Protein AF-A0A2E6GSD3-F1 (afdb_monomer)

Mean predicted aligned error: 3.79 Å

Secondary structure (DSSP, 8-state):
-HHHHHHHHHHHHH--S-----TTSTT--HHHHGGGHHHHHHHHHHHHHHHHHHHHHTT--HHHHHHHHHHHHHHHHTTHHHHHHHHHHHHHHH-SSHHHHHHHTT--S--HHHHHHHHHHHHHHHHHHHHHHTT-HHHHHHHHHHHHHHHHHHHHHHHHH--BSSSSSHHHHS----HHHHHHHHHHHHHHHGGG--HHHHHHHHHHHHHHHHHHHHHHHHHHSSB-HHHHHHHHHHHHHHHHHHHHHH-

pLDDT: mean 93.77, std 9.9, range [40.34, 98.81]

Solvent-accessible surface area (backbone atoms only — not comparable to full-atom values): 12003 Å² total; per-residue (Å²): 114,67,68,61,52,35,50,33,42,49,42,45,73,63,25,63,59,96,50,97,41,71,81,83,51,91,74,79,52,44,20,65,32,49,30,47,38,13,56,53,18,32,53,50,12,46,55,22,26,51,35,31,49,52,19,58,76,68,70,47,56,48,61,56,18,25,47,46,17,53,48,50,44,37,62,45,34,63,38,54,38,60,50,10,36,20,31,44,33,27,10,68,74,70,32,92,45,48,67,49,17,57,51,46,51,66,48,89,72,84,42,71,47,12,51,52,49,49,53,49,51,53,53,50,51,32,53,48,44,25,59,36,34,79,72,35,56,68,55,32,23,30,50,35,17,26,20,26,8,41,6,36,51,14,29,52,50,39,39,58,73,40,54,54,49,48,94,62,62,66,30,43,64,33,54,63,47,47,71,66,28,49,52,49,24,50,51,48,23,52,59,40,33,58,63,60,77,40,71,66,49,38,50,37,36,64,55,26,28,60,51,33,30,51,53,49,45,54,49,32,42,73,56,49,58,20,31,45,46,32,52,39,19,27,30,28,49,47,14,28,52,43,21,46,49,36,37,64,75,69,104

Radius of gyration: 17.36 Å; Cα contacts (8 Å, |Δi|>4): 430; chains: 1; bounding box: 44×33×49 Å

Sequence (251 aa):
MAVWTEVKLCLGLLTRLPVDSKHDEPAADVSAACKWFPVIGVMIGALSGAALFIGDILELPDSVSALLAISAVIILTGAMHEDGLADVADGFGGGRDKKHKLEIMRDSRLGVYGTIALILDVAFRWALITQLLSFGWIFATACLIASGASSRLVVISLMKSLTAARQDGLGASAGIPDNNSILIAILFTVIALLLTKDTLLFLSIAISVPIAAGLLHYLANNQIGGQTGDVLGAGQRLGEVLALTSMVVVA

Foldseek 3Di:
DLLVLLLLCLQVQQWPPPGPNPPVDPDPQLQLSLLCQLVVLLVLLLQLLVLLVVCVVVVHQLLVSLLSSVVSSCNGRVCLLLLLQQLQQCLQVVAPALVRSVVSSVDPDGDPRSVVRSVCLSVLSSVLLSLQCVVPSQLSSLLSSLLSLLLSLLLLLQLQQFDDLDCDDDSNSNHHHDPVSSVSSVVSSLVSLCSNVDPQLSVLLVVLSCVLNVVLSVSCCVRRNGDDSSSSSPSSSSSSSSSSVSNSVRD

Structure (mmCIF, N/CA/C/O backbone):
data_AF-A0A2E6GSD3-F1
#
_entry.id   AF-A0A2E6GSD3-F1
#
loop_
_atom_site.group_PDB
_atom_site.id
_atom_site.type_symbol
_atom_site.label_atom_id
_atom_site.label_alt_id
_atom_site.label_comp_id
_atom_site.label_asym_id
_atom_site.label_entity_id
_atom_site.label_seq_id
_atom_site.pdbx_PDB_ins_code
_atom_site.Cartn_x
_atom_site.Cartn_y
_atom_site.Cartn_z
_atom_site.occupancy
_atom_site.B_iso_or_equiv
_atom_site.auth_seq_id
_atom_site.auth_comp_id
_atom_site.auth_asym_id
_atom_site.auth_atom_id
_atom_site.pdbx_PDB_model_num
ATOM 1 N N . MET A 1 1 ? 17.100 -9.634 20.158 1.00 58.97 1 MET A N 1
ATOM 2 C CA . MET A 1 1 ? 15.886 -10.469 20.303 1.00 58.97 1 MET A CA 1
ATOM 3 C C . MET A 1 1 ? 14.626 -9.673 19.959 1.00 58.97 1 MET A C 1
ATOM 5 O O . MET A 1 1 ? 13.902 -10.123 19.089 1.00 58.97 1 MET A O 1
ATOM 9 N N . ALA A 1 2 ? 14.440 -8.460 20.504 1.00 77.38 2 ALA A N 1
ATOM 10 C CA . ALA A 1 2 ? 13.278 -7.598 20.221 1.00 77.38 2 ALA A CA 1
ATOM 11 C C . ALA A 1 2 ? 13.045 -7.264 18.729 1.00 77.38 2 ALA A C 1
ATOM 13 O O . ALA A 1 2 ? 11.942 -7.458 18.236 1.00 77.38 2 ALA A O 1
ATOM 14 N N . VAL A 1 3 ? 14.083 -6.854 17.984 1.00 85.19 3 VAL A N 1
ATOM 15 C CA . VAL A 1 3 ? 13.955 -6.487 16.553 1.00 85.19 3 VAL A CA 1
ATOM 16 C C . VAL A 1 3 ? 13.375 -7.621 15.703 1.00 85.19 3 VAL A C 1
ATOM 18 O O . VAL A 1 3 ? 12.499 -7.397 14.877 1.00 85.19 3 VAL A O 1
ATOM 21 N N . TRP A 1 4 ? 13.839 -8.855 15.912 1.00 85.12 4 TRP A N 1
ATOM 22 C CA . TRP A 1 4 ? 13.358 -10.001 15.138 1.00 85.12 4 TRP A CA 1
ATOM 23 C C . TRP A 1 4 ? 11.895 -10.323 15.455 1.00 85.12 4 TRP A C 1
ATOM 25 O O . TRP A 1 4 ? 11.136 -10.648 14.549 1.00 85.12 4 TRP A O 1
ATOM 35 N N . THR A 1 5 ? 11.479 -10.172 16.714 1.00 87.31 5 THR A N 1
ATOM 36 C CA . THR A 1 5 ? 10.074 -10.308 17.117 1.00 87.31 5 THR A CA 1
ATOM 37 C C . THR A 1 5 ? 9.192 -9.247 16.454 1.00 87.31 5 THR A C 1
ATOM 39 O O . THR A 1 5 ? 8.152 -9.592 15.903 1.00 87.31 5 THR A O 1
ATOM 42 N N . GLU A 1 6 ? 9.621 -7.980 16.434 1.00 89.62 6 GLU A N 1
ATOM 43 C CA . GLU A 1 6 ? 8.888 -6.891 15.767 1.00 89.62 6 GLU A CA 1
ATOM 44 C C . GLU A 1 6 ? 8.752 -7.130 14.255 1.00 89.62 6 GLU A C 1
ATOM 46 O O . GLU A 1 6 ? 7.671 -6.966 13.691 1.00 89.62 6 GLU A O 1
ATOM 51 N N . VAL A 1 7 ? 9.831 -7.557 13.590 1.00 90.88 7 VAL A N 1
ATOM 52 C CA . VAL A 1 7 ? 9.810 -7.865 12.152 1.00 90.88 7 VAL A CA 1
ATOM 53 C C . VAL A 1 7 ? 8.888 -9.046 11.861 1.00 90.88 7 VAL A C 1
ATOM 55 O O . VAL A 1 7 ? 8.083 -8.967 10.937 1.00 90.88 7 VAL A O 1
ATOM 58 N N . LYS A 1 8 ? 8.946 -10.117 12.664 1.00 90.12 8 LYS A N 1
ATOM 59 C CA . LYS A 1 8 ? 8.025 -11.255 12.538 1.00 90.12 8 LYS A CA 1
ATOM 60 C C . LYS A 1 8 ? 6.568 -10.844 12.729 1.00 90.12 8 LYS A C 1
ATOM 62 O O . LYS A 1 8 ? 5.723 -11.297 11.965 1.00 90.12 8 LYS A O 1
ATOM 67 N N . LEU A 1 9 ? 6.284 -9.976 13.704 1.00 89.88 9 LEU A N 1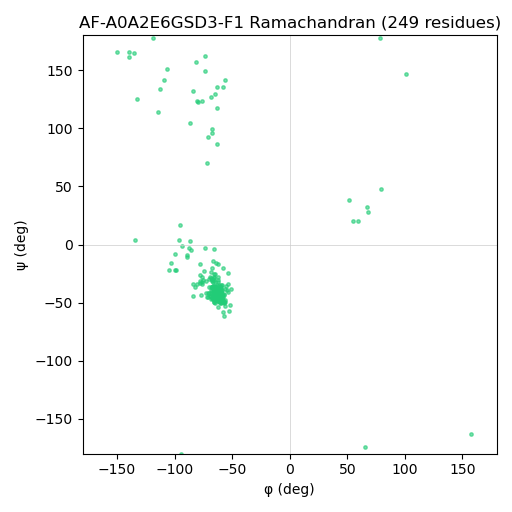
ATOM 68 C CA . LEU A 1 9 ? 4.947 -9.420 13.912 1.00 89.88 9 LEU A CA 1
ATOM 69 C C . LEU A 1 9 ? 4.467 -8.677 12.660 1.00 89.88 9 LEU A C 1
ATOM 71 O O . LEU A 1 9 ? 3.359 -8.917 12.194 1.00 89.88 9 LEU A O 1
ATOM 75 N N . CYS A 1 10 ? 5.309 -7.816 12.082 1.00 92.12 10 CYS A N 1
ATOM 76 C CA . CYS A 1 10 ? 4.959 -7.076 10.869 1.00 92.12 10 CYS A CA 1
ATOM 77 C C . CYS A 1 10 ? 4.776 -7.997 9.658 1.00 92.12 10 CYS A C 1
ATOM 79 O O . CYS A 1 10 ? 3.876 -7.768 8.857 1.00 92.12 10 CYS A O 1
ATOM 81 N N . LEU A 1 11 ? 5.601 -9.041 9.526 1.00 92.69 11 LEU A N 1
ATOM 82 C CA . LEU A 1 11 ? 5.456 -10.047 8.474 1.00 92.69 11 LEU A CA 1
ATOM 83 C C . LEU A 1 11 ? 4.135 -10.808 8.605 1.00 92.69 11 LEU A C 1
ATOM 85 O O . LEU A 1 11 ? 3.423 -10.917 7.613 1.00 92.69 11 LEU A O 1
ATOM 89 N N . GLY A 1 12 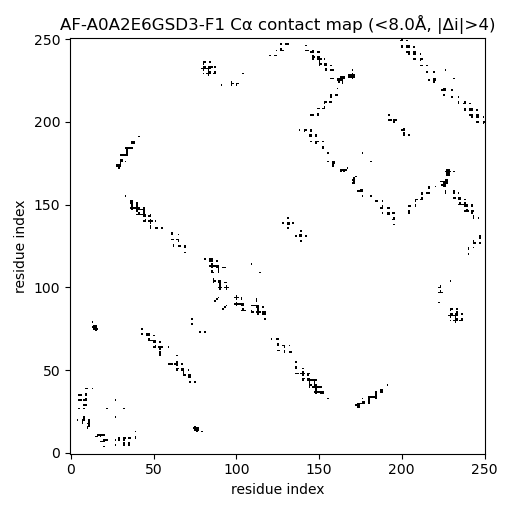? 3.789 -11.284 9.804 1.00 90.81 12 GLY A N 1
ATOM 90 C CA . GLY A 1 12 ? 2.526 -11.987 10.044 1.00 90.81 12 GLY A CA 1
ATOM 91 C C . GLY A 1 12 ? 1.294 -11.087 9.900 1.00 90.81 12 GLY A C 1
ATOM 92 O O . GLY A 1 12 ? 0.239 -11.555 9.492 1.00 90.81 12 GLY A O 1
ATOM 93 N N . LEU A 1 13 ? 1.427 -9.786 10.190 1.00 90.56 13 LEU A N 1
ATOM 94 C CA . LEU A 1 13 ? 0.340 -8.816 10.027 1.00 90.56 13 LEU A CA 1
ATOM 95 C C . LEU A 1 13 ? 0.131 -8.403 8.565 1.00 90.56 13 LEU A C 1
ATOM 97 O O . LEU A 1 13 ? -1.003 -8.254 8.130 1.00 90.56 13 LEU A O 1
ATOM 101 N N . LEU A 1 14 ? 1.209 -8.151 7.818 1.00 92.94 14 LEU A N 1
ATOM 102 C CA . LEU A 1 14 ? 1.140 -7.555 6.477 1.00 92.94 14 LEU A CA 1
ATOM 103 C C . LEU A 1 14 ? 1.247 -8.584 5.341 1.00 92.94 14 LEU A C 1
ATOM 105 O O . LEU A 1 14 ? 1.087 -8.217 4.176 1.00 92.94 14 LEU A O 1
ATOM 109 N N . THR A 1 15 ? 1.550 -9.847 5.649 1.00 93.75 15 THR A N 1
ATOM 110 C CA . THR A 1 15 ? 1.685 -10.934 4.670 1.00 93.75 15 THR A CA 1
ATOM 111 C C . THR A 1 15 ? 1.078 -12.237 5.193 1.00 93.75 15 THR A C 1
ATOM 113 O O . THR A 1 15 ? 0.850 -12.398 6.385 1.00 93.75 15 THR A O 1
ATOM 116 N N . ARG A 1 16 ? 0.873 -13.205 4.298 1.00 91.88 16 ARG A N 1
ATOM 117 C CA . ARG A 1 16 ? 0.500 -14.592 4.613 1.00 91.88 16 ARG A CA 1
ATOM 118 C C . ARG A 1 16 ? 1.696 -15.542 4.674 1.00 91.88 16 ARG A C 1
ATOM 120 O O . ARG A 1 16 ? 1.521 -16.758 4.592 1.00 91.88 16 ARG A O 1
ATOM 127 N N . LEU A 1 17 ? 2.917 -15.016 4.783 1.00 88.38 17 LEU A N 1
ATOM 128 C CA . LEU A 1 17 ? 4.083 -15.871 4.967 1.00 88.38 17 LEU A CA 1
ATOM 129 C C . LEU A 1 17 ? 3.955 -16.618 6.304 1.00 88.38 17 LEU A C 1
ATOM 131 O O . LEU A 1 17 ? 3.593 -16.000 7.306 1.00 88.38 17 LEU A O 1
ATOM 135 N N . PRO A 1 18 ? 4.249 -17.930 6.343 1.00 83.88 18 PRO A N 1
ATOM 136 C CA . PRO A 1 18 ? 4.183 -18.707 7.570 1.00 83.88 18 PRO A CA 1
ATOM 137 C C . PRO A 1 18 ? 5.329 -18.275 8.483 1.00 83.88 18 PRO A C 1
ATOM 139 O O . PRO A 1 18 ? 6.456 -18.763 8.392 1.00 83.88 18 PRO A O 1
ATOM 142 N N . VAL A 1 19 ? 5.044 -17.310 9.347 1.00 83.88 19 VAL A N 1
ATOM 143 C CA . VAL A 1 19 ? 5.975 -16.807 10.346 1.00 83.88 19 VAL A CA 1
ATOM 144 C C . VAL A 1 19 ? 5.436 -17.197 11.710 1.00 83.88 19 VAL A C 1
ATOM 146 O O . VAL A 1 19 ? 4.256 -17.025 11.989 1.00 83.88 19 VAL A O 1
ATOM 149 N N . ASP A 1 20 ? 6.310 -17.721 12.566 1.00 75.81 20 ASP A N 1
ATOM 150 C CA . ASP A 1 20 ? 6.010 -17.952 13.980 1.00 75.81 20 ASP A CA 1
ATOM 151 C C . ASP A 1 20 ? 5.949 -16.599 14.712 1.00 75.81 20 ASP A C 1
ATOM 153 O O . ASP A 1 20 ? 6.883 -16.192 15.415 1.00 75.81 20 ASP A O 1
ATOM 157 N N . SER A 1 21 ? 4.904 -15.828 14.404 1.00 63.31 21 SER A N 1
ATOM 158 C CA . SER A 1 21 ? 4.486 -14.640 15.127 1.00 63.31 21 SER A CA 1
ATOM 159 C C . SER A 1 21 ? 3.581 -15.115 16.251 1.00 63.31 21 SER A C 1
ATOM 161 O O . SER A 1 21 ? 2.434 -15.494 16.032 1.00 63.31 21 SER A O 1
ATOM 163 N N . LYS A 1 22 ? 4.108 -15.126 17.476 1.00 56.97 22 LYS A N 1
ATOM 164 C CA . LYS A 1 22 ? 3.311 -15.390 18.675 1.00 56.97 22 LYS A CA 1
ATOM 165 C C . LYS A 1 22 ? 2.265 -14.283 18.838 1.00 56.97 22 LYS A C 1
ATOM 167 O O . LYS A 1 22 ? 2.509 -13.295 19.521 1.00 56.97 22 LYS A O 1
ATOM 172 N N . HIS A 1 23 ? 1.112 -14.437 18.194 1.00 52.25 23 HIS A N 1
ATOM 173 C CA . HIS A 1 23 ? -0.038 -13.548 18.368 1.00 52.25 23 HIS A CA 1
ATOM 174 C C . HIS A 1 23 ? -0.645 -13.661 19.780 1.00 52.25 23 HIS A C 1
ATOM 176 O O . HIS A 1 23 ? -1.384 -12.773 20.192 1.00 52.25 23 HIS A O 1
ATOM 182 N N . ASP A 1 24 ? -0.271 -14.708 20.527 1.00 41.31 24 ASP A N 1
ATOM 183 C CA . ASP A 1 24 ? -0.752 -15.019 21.878 1.00 41.31 24 ASP A CA 1
ATOM 184 C C . ASP A 1 24 ? 0.138 -14.470 23.013 1.00 41.31 24 ASP A C 1
ATOM 186 O O . ASP A 1 24 ? -0.186 -14.656 24.188 1.00 41.31 24 ASP A O 1
ATOM 190 N N . GLU A 1 25 ? 1.259 -13.795 22.712 1.00 44.19 25 GLU A N 1
ATOM 191 C CA . GLU A 1 25 ? 1.997 -13.061 23.748 1.00 44.19 25 GLU A CA 1
ATOM 192 C C . GLU A 1 25 ? 1.322 -11.699 23.995 1.00 44.19 25 GLU A C 1
ATOM 194 O O . GLU A 1 25 ? 1.153 -10.909 23.059 1.00 44.19 25 GLU A O 1
ATOM 199 N N . PRO A 1 26 ? 0.925 -11.390 25.243 1.00 40.34 26 PRO A N 1
ATOM 200 C CA . PRO A 1 26 ? 0.281 -10.126 25.556 1.00 40.34 26 PRO A CA 1
ATOM 201 C C . PRO A 1 26 ? 1.271 -8.986 25.275 1.00 40.34 26 PRO A C 1
ATOM 203 O O . PRO A 1 26 ? 2.312 -8.896 25.918 1.00 40.34 26 PRO A O 1
ATOM 206 N N . ALA A 1 27 ? 0.920 -8.112 24.326 1.00 44.88 27 ALA A N 1
ATOM 207 C CA . ALA A 1 27 ? 1.623 -6.870 23.984 1.00 44.88 27 ALA A CA 1
ATOM 208 C C . ALA A 1 27 ? 2.893 -6.968 23.110 1.00 44.88 27 ALA A C 1
ATOM 210 O O . ALA A 1 27 ? 3.878 -6.272 23.362 1.00 44.88 27 ALA A O 1
ATOM 211 N N . ALA A 1 28 ? 2.862 -7.710 21.998 1.00 56.50 28 ALA A N 1
ATOM 212 C CA . ALA A 1 28 ? 3.677 -7.283 20.859 1.00 56.50 28 ALA A CA 1
ATOM 213 C C . ALA A 1 28 ? 3.078 -5.967 20.313 1.00 56.50 28 ALA A C 1
ATOM 215 O O . ALA A 1 28 ? 2.074 -5.970 19.603 1.00 56.50 28 ALA A O 1
ATOM 216 N N . ASP A 1 29 ? 3.635 -4.834 20.746 1.00 79.81 29 ASP A N 1
ATOM 217 C CA . ASP A 1 29 ? 3.104 -3.496 20.478 1.00 79.81 29 ASP A CA 1
ATOM 218 C C . ASP A 1 29 ? 3.219 -3.141 18.986 1.00 79.81 29 ASP A C 1
ATOM 220 O O . ASP A 1 29 ? 4.277 -2.733 18.498 1.00 79.81 29 ASP A O 1
ATOM 224 N N . VAL A 1 30 ? 2.111 -3.297 18.252 1.00 87.25 30 VAL A N 1
ATOM 225 C CA . VAL A 1 30 ? 2.003 -2.930 16.831 1.00 87.25 30 VAL A CA 1
ATOM 226 C C . VAL A 1 30 ? 2.428 -1.478 16.611 1.00 87.25 30 VAL A C 1
ATOM 228 O O . VAL A 1 30 ? 3.059 -1.181 15.597 1.00 87.25 30 VAL A O 1
ATOM 231 N N . SER A 1 31 ? 2.161 -0.585 17.568 1.00 88.62 31 SER A N 1
ATOM 232 C CA . SER A 1 31 ? 2.503 0.830 17.449 1.00 88.62 31 SER A CA 1
ATOM 233 C C . SER A 1 31 ? 4.008 1.098 17.523 1.00 88.62 31 SER A C 1
ATOM 235 O O . SER A 1 31 ? 4.496 2.008 16.856 1.00 88.62 31 SER A O 1
ATOM 237 N N . ALA A 1 32 ? 4.764 0.266 18.246 1.00 89.44 32 ALA A N 1
ATOM 238 C CA . ALA A 1 32 ? 6.227 0.311 18.272 1.00 89.44 32 ALA A CA 1
ATOM 239 C C . ALA A 1 32 ? 6.859 -0.461 17.098 1.00 89.44 32 ALA A C 1
ATOM 241 O O . ALA A 1 32 ? 7.916 -0.086 16.577 1.00 89.44 32 ALA A O 1
ATOM 242 N N . ALA A 1 33 ? 6.223 -1.553 16.666 1.00 92.00 33 ALA A N 1
ATOM 243 C CA . ALA A 1 33 ? 6.691 -2.371 15.551 1.00 92.00 33 ALA A CA 1
ATOM 244 C C . ALA A 1 33 ? 6.447 -1.706 14.185 1.00 92.00 33 ALA A C 1
ATOM 246 O O . ALA A 1 33 ? 7.175 -1.998 13.233 1.00 92.00 33 ALA A O 1
ATOM 247 N N . CYS A 1 34 ? 5.490 -0.773 14.081 1.00 94.56 34 CYS A N 1
ATOM 248 C CA . CYS A 1 34 ? 5.099 -0.150 12.814 1.00 94.56 34 CYS A CA 1
ATOM 249 C C . CYS A 1 34 ? 6.254 0.553 12.085 1.00 94.56 34 CYS A C 1
ATOM 251 O O . CYS A 1 34 ? 6.201 0.712 10.867 1.00 94.56 34 CYS A O 1
ATOM 253 N N . LYS A 1 35 ? 7.340 0.906 12.788 1.00 96.19 35 LYS A N 1
ATOM 254 C CA . LYS A 1 35 ? 8.587 1.412 12.190 1.00 96.19 35 LYS A CA 1
ATOM 255 C C . LYS A 1 35 ? 9.164 0.498 11.099 1.00 96.19 35 LYS A C 1
ATOM 257 O O . LYS A 1 35 ? 9.862 0.978 10.211 1.00 96.19 35 LYS A O 1
ATOM 262 N N . TRP A 1 36 ? 8.845 -0.798 11.136 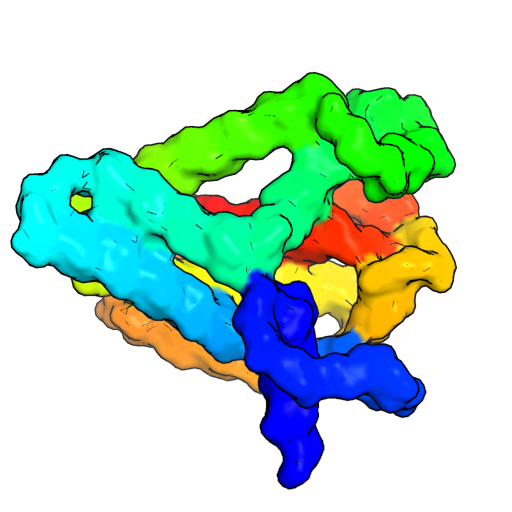1.00 97.06 36 TRP A N 1
ATOM 263 C CA . TRP A 1 36 ? 9.259 -1.791 10.143 1.00 97.06 36 TRP A CA 1
ATOM 264 C C . TRP A 1 36 ? 8.290 -1.937 8.965 1.00 97.06 36 TRP A C 1
ATOM 266 O O . TRP A 1 36 ? 8.646 -2.583 7.981 1.00 97.06 36 TRP A O 1
ATOM 276 N N . PHE A 1 37 ? 7.097 -1.330 8.996 1.00 97.69 37 PHE A N 1
ATOM 277 C CA . PHE A 1 37 ? 6.135 -1.452 7.896 1.00 97.69 37 PHE A CA 1
ATOM 278 C C . PHE A 1 37 ? 6.711 -1.004 6.542 1.00 97.69 37 PHE A C 1
ATOM 280 O O . PHE A 1 37 ? 6.508 -1.735 5.571 1.00 97.69 37 PHE A O 1
ATOM 287 N N . PRO A 1 38 ? 7.473 0.107 6.423 1.00 98.50 38 PRO A N 1
ATOM 288 C CA . PRO A 1 38 ? 8.089 0.475 5.148 1.00 98.50 38 PRO A CA 1
ATOM 289 C C . PRO A 1 38 ? 9.079 -0.574 4.638 1.00 98.50 38 PRO A C 1
ATOM 291 O O . PRO A 1 38 ? 9.123 -0.819 3.439 1.00 98.50 38 PRO A O 1
ATOM 294 N N . VAL A 1 39 ? 9.815 -1.250 5.528 1.00 98.25 39 VAL A N 1
ATOM 295 C CA . VAL A 1 39 ? 10.736 -2.341 5.156 1.00 98.25 39 VAL A CA 1
ATOM 296 C C . VAL A 1 39 ? 9.966 -3.538 4.598 1.00 98.25 39 VAL A C 1
ATOM 298 O O . VAL A 1 39 ? 10.352 -4.098 3.573 1.00 98.25 39 VAL A O 1
ATOM 301 N N . ILE A 1 40 ? 8.834 -3.893 5.212 1.00 98.06 40 ILE A N 1
ATOM 302 C CA . ILE A 1 40 ? 7.939 -4.920 4.660 1.00 98.06 40 ILE A CA 1
ATOM 303 C C . ILE A 1 40 ? 7.346 -4.462 3.319 1.00 98.06 40 ILE A C 1
ATOM 305 O O . ILE A 1 40 ? 7.246 -5.255 2.388 1.00 98.06 40 ILE A O 1
ATOM 309 N N . GLY A 1 41 ? 7.032 -3.173 3.178 1.00 98.38 41 GLY A N 1
ATOM 310 C CA . GLY A 1 41 ? 6.626 -2.555 1.915 1.00 98.38 41 GLY A CA 1
ATOM 311 C C . GLY A 1 41 ? 7.668 -2.696 0.806 1.00 98.38 41 GLY A C 1
ATOM 312 O O . GLY A 1 41 ? 7.314 -3.086 -0.303 1.00 98.38 41 GLY A O 1
ATOM 313 N N . VAL A 1 42 ? 8.946 -2.447 1.112 1.00 98.62 42 VAL A N 1
ATOM 314 C CA . VAL A 1 42 ? 10.073 -2.668 0.189 1.00 98.62 42 VAL A CA 1
ATOM 315 C C . VAL A 1 42 ? 10.132 -4.128 -0.246 1.00 98.62 42 VAL A C 1
ATOM 317 O O . VAL A 1 42 ? 10.239 -4.403 -1.437 1.00 98.62 42 VAL A O 1
ATOM 320 N N . MET A 1 43 ? 10.025 -5.065 0.699 1.00 98.31 43 MET A N 1
ATOM 321 C CA . MET A 1 43 ? 10.037 -6.499 0.401 1.00 98.31 43 MET A CA 1
ATOM 322 C C . MET A 1 43 ? 8.875 -6.897 -0.521 1.00 98.31 43 MET A C 1
ATOM 324 O O . MET A 1 43 ? 9.094 -7.595 -1.508 1.00 98.31 43 MET A O 1
ATOM 328 N N . ILE A 1 44 ? 7.653 -6.431 -0.240 1.00 98.50 44 ILE A N 1
ATOM 329 C CA . ILE A 1 44 ? 6.471 -6.692 -1.078 1.00 98.50 44 ILE A CA 1
ATOM 330 C C . ILE A 1 44 ? 6.656 -6.090 -2.479 1.00 98.50 44 ILE A C 1
ATOM 332 O O . ILE A 1 44 ? 6.395 -6.767 -3.471 1.00 98.50 44 ILE A O 1
ATOM 336 N N . GLY A 1 45 ? 7.149 -4.851 -2.576 1.00 98.44 45 GLY A N 1
ATOM 337 C CA . GLY A 1 45 ? 7.435 -4.197 -3.855 1.00 98.44 45 GLY A CA 1
ATOM 338 C C . GLY A 1 45 ? 8.509 -4.926 -4.667 1.00 98.44 45 GLY A C 1
ATOM 339 O O . GLY A 1 45 ? 8.353 -5.102 -5.871 1.00 98.44 45 GLY A O 1
ATOM 340 N N . ALA A 1 46 ? 9.556 -5.433 -4.012 1.00 98.44 46 ALA A N 1
ATOM 341 C CA . ALA A 1 46 ? 10.599 -6.228 -4.657 1.00 98.44 46 ALA A CA 1
ATOM 342 C C . ALA A 1 46 ? 10.073 -7.585 -5.155 1.00 98.44 46 ALA A C 1
ATOM 344 O O . ALA A 1 46 ? 10.419 -8.005 -6.255 1.00 98.44 46 ALA A O 1
ATOM 345 N N . LEU A 1 47 ? 9.205 -8.255 -4.389 1.00 98.19 47 LEU A N 1
ATOM 346 C CA . LEU A 1 47 ? 8.551 -9.499 -4.817 1.00 98.19 47 LEU A CA 1
ATOM 347 C C . LEU A 1 47 ? 7.577 -9.264 -5.981 1.00 98.19 47 LEU A C 1
ATOM 349 O O . LEU A 1 47 ? 7.498 -10.087 -6.889 1.00 98.19 47 LEU A O 1
ATOM 353 N N . SER A 1 48 ? 6.895 -8.119 -5.996 1.00 98.50 48 SER A N 1
ATOM 354 C CA . SER A 1 48 ? 6.102 -7.668 -7.142 1.00 98.50 48 SER A CA 1
ATOM 355 C C . SER A 1 48 ? 6.986 -7.438 -8.378 1.00 98.50 48 SER A C 1
ATOM 357 O O . SER A 1 48 ? 6.697 -7.943 -9.460 1.00 98.50 48 SER A O 1
ATOM 359 N N . GLY A 1 49 ? 8.137 -6.781 -8.207 1.00 98.31 49 GLY A N 1
ATOM 360 C CA . GLY A 1 49 ? 9.149 -6.622 -9.256 1.00 98.31 49 GLY A CA 1
ATOM 361 C C . GLY A 1 49 ? 9.752 -7.941 -9.748 1.00 98.31 49 GLY A C 1
ATOM 362 O O . GLY A 1 49 ? 10.045 -8.078 -10.931 1.00 98.31 49 GLY A O 1
ATOM 363 N N . ALA A 1 50 ? 9.871 -8.957 -8.888 1.00 98.38 50 ALA A N 1
ATOM 364 C CA . ALA A 1 50 ? 10.293 -10.291 -9.310 1.00 98.38 50 ALA A CA 1
ATOM 365 C C . ALA A 1 50 ? 9.290 -10.925 -10.290 1.00 98.38 50 ALA A C 1
ATOM 367 O O . ALA A 1 50 ? 9.705 -11.595 -11.232 1.00 98.38 50 ALA A O 1
ATOM 368 N N . ALA A 1 51 ? 7.986 -10.674 -10.127 1.00 98.38 51 ALA A N 1
ATOM 369 C CA . ALA A 1 51 ? 6.990 -11.091 -11.114 1.00 98.38 51 ALA A CA 1
ATOM 370 C C . ALA A 1 51 ? 7.147 -10.338 -12.448 1.00 98.38 51 ALA A C 1
ATOM 372 O O . ALA A 1 51 ? 6.992 -10.951 -13.502 1.00 98.38 51 ALA A O 1
ATOM 373 N N . LEU A 1 52 ? 7.527 -9.053 -12.418 1.00 98.62 52 LEU A N 1
ATOM 374 C CA . LEU A 1 52 ? 7.870 -8.304 -13.635 1.00 98.62 52 LEU A CA 1
ATOM 375 C C . LEU A 1 52 ? 9.101 -8.885 -14.335 1.00 98.62 52 LEU A C 1
ATOM 377 O O . LEU A 1 52 ? 9.085 -9.058 -15.547 1.00 98.62 52 LEU A O 1
ATOM 381 N N . PHE A 1 53 ? 10.139 -9.239 -13.576 1.00 98.44 53 PHE A N 1
ATOM 382 C CA . PHE A 1 53 ? 11.341 -9.884 -14.105 1.00 98.44 53 PHE A CA 1
ATOM 383 C C . PHE A 1 53 ? 11.044 -11.251 -14.739 1.00 98.44 53 PHE A C 1
ATOM 385 O O . PHE A 1 53 ? 11.577 -11.572 -15.796 1.00 98.44 53 PHE A O 1
ATOM 392 N N . ILE A 1 54 ? 10.160 -12.051 -14.133 1.00 98.12 54 ILE A N 1
ATOM 393 C CA . ILE A 1 54 ? 9.686 -13.298 -14.752 1.00 98.12 54 ILE A CA 1
ATOM 394 C C . ILE A 1 54 ? 8.965 -12.996 -16.072 1.00 98.12 54 ILE A C 1
ATOM 396 O O . ILE A 1 54 ? 9.180 -13.704 -17.052 1.00 98.12 54 ILE A O 1
ATOM 400 N N . GLY A 1 55 ? 8.140 -11.947 -16.108 1.00 98.12 55 GLY A N 1
ATOM 401 C CA . GLY A 1 55 ? 7.475 -11.494 -17.328 1.00 98.12 55 GLY A CA 1
ATOM 402 C C . GLY A 1 55 ? 8.450 -11.092 -18.436 1.00 98.12 55 GLY A C 1
ATOM 403 O O . GLY A 1 55 ? 8.252 -11.497 -19.576 1.00 98.12 55 GLY A O 1
ATOM 404 N N . ASP A 1 56 ? 9.524 -10.383 -18.084 1.00 97.69 56 ASP A N 1
ATOM 405 C CA . ASP A 1 56 ? 10.613 -9.997 -18.993 1.00 97.69 56 ASP A CA 1
ATOM 406 C C . ASP A 1 56 ? 11.337 -11.225 -19.573 1.00 97.69 56 ASP A C 1
ATOM 408 O O . ASP A 1 56 ? 11.454 -11.352 -20.788 1.00 97.69 56 ASP A O 1
ATOM 412 N N . ILE A 1 57 ? 11.731 -12.192 -18.729 1.00 97.94 57 ILE A N 1
ATOM 413 C CA . ILE A 1 57 ? 12.385 -13.441 -19.176 1.00 97.94 57 ILE A CA 1
ATOM 414 C C . ILE A 1 57 ? 11.497 -14.246 -20.131 1.00 97.94 57 ILE A C 1
ATOM 416 O O . ILE A 1 57 ? 11.993 -14.890 -21.054 1.00 97.94 57 ILE A O 1
ATOM 420 N N . LEU A 1 58 ? 10.192 -14.272 -19.866 1.00 98.12 58 LEU A N 1
ATOM 421 C CA . LEU A 1 58 ? 9.218 -15.024 -20.654 1.00 98.12 58 LEU A CA 1
ATOM 422 C C . LEU A 1 58 ? 8.686 -14.235 -21.861 1.00 98.12 58 LEU A C 1
ATOM 424 O O . LEU A 1 58 ? 7.805 -14.745 -22.552 1.00 98.12 58 LEU A O 1
ATOM 428 N N . GLU A 1 59 ? 9.191 -13.018 -22.097 1.00 97.62 59 GLU A N 1
ATOM 429 C CA . GLU A 1 59 ? 8.753 -12.108 -23.163 1.00 97.62 59 GLU A CA 1
ATOM 430 C C . GLU A 1 59 ? 7.224 -11.892 -23.169 1.00 97.62 59 GLU A C 1
ATOM 432 O O . GLU A 1 59 ? 6.569 -11.839 -24.214 1.00 97.62 59 GLU A O 1
ATOM 437 N N . LEU A 1 60 ? 6.623 -11.799 -21.978 1.00 98.19 60 LEU A N 1
ATOM 438 C CA . LEU A 1 60 ? 5.188 -11.562 -21.837 1.00 98.19 60 LEU A CA 1
ATOM 439 C C . LEU A 1 60 ? 4.835 -10.109 -22.187 1.00 98.19 60 LEU A C 1
ATOM 441 O O . LEU A 1 60 ? 5.616 -9.202 -21.900 1.00 98.19 60 LEU A O 1
ATOM 445 N N . PRO A 1 61 ? 3.623 -9.846 -22.714 1.00 98.31 61 PRO A N 1
ATOM 446 C CA . PRO A 1 61 ? 3.137 -8.479 -22.860 1.00 98.31 61 PRO A CA 1
ATOM 447 C C . PRO A 1 61 ? 3.138 -7.739 -21.515 1.00 98.31 61 PRO A C 1
ATOM 449 O O . PRO A 1 61 ? 2.728 -8.315 -20.503 1.00 98.31 61 PRO A O 1
ATOM 452 N N . ASP A 1 62 ? 3.494 -6.451 -21.512 1.00 98.38 62 ASP A N 1
ATOM 453 C CA . ASP A 1 62 ? 3.566 -5.620 -20.296 1.00 98.38 62 ASP A CA 1
ATOM 454 C C . ASP A 1 62 ? 2.295 -5.691 -19.449 1.00 98.38 62 ASP A C 1
ATOM 456 O O . ASP A 1 62 ? 2.341 -5.775 -18.223 1.00 98.38 62 ASP A O 1
ATOM 460 N N . SER A 1 63 ? 1.140 -5.732 -20.109 1.00 98.38 63 SER A N 1
ATOM 461 C CA . SER A 1 63 ? -0.153 -5.851 -19.444 1.00 98.38 63 SER A CA 1
ATOM 462 C C . SER A 1 63 ? -0.320 -7.183 -18.703 1.00 98.38 63 SER A C 1
ATOM 464 O O . SER A 1 63 ? -0.895 -7.223 -17.616 1.00 98.38 63 SER A O 1
ATOM 466 N N . VAL A 1 64 ? 0.214 -8.283 -19.233 1.00 98.56 64 VAL A N 1
ATOM 467 C CA . VAL A 1 64 ? 0.206 -9.584 -18.552 1.00 98.56 64 VAL A CA 1
ATOM 468 C C . VAL A 1 64 ? 1.176 -9.557 -17.370 1.00 98.56 64 VAL A C 1
ATOM 470 O O . VAL A 1 64 ? 0.798 -9.956 -16.268 1.00 98.56 64 VAL A O 1
ATOM 473 N N . SER A 1 65 ? 2.382 -9.016 -17.557 1.00 98.62 65 SER A N 1
ATOM 474 C CA . SER A 1 65 ? 3.389 -8.851 -16.497 1.00 98.62 65 SER A CA 1
ATOM 475 C C . SER A 1 65 ? 2.874 -7.991 -15.336 1.00 98.62 65 SER A C 1
ATOM 477 O O . SER A 1 65 ? 3.020 -8.364 -14.171 1.00 98.62 65 SER A O 1
ATOM 479 N N . ALA A 1 66 ? 2.183 -6.888 -15.635 1.00 98.69 66 ALA A N 1
ATOM 480 C CA . ALA A 1 66 ? 1.544 -6.032 -14.640 1.00 98.69 66 ALA A CA 1
ATOM 481 C C . ALA A 1 66 ? 0.477 -6.784 -13.828 1.00 98.69 66 ALA A C 1
ATOM 483 O O . ALA A 1 66 ? 0.431 -6.671 -12.601 1.00 98.69 66 ALA A O 1
ATOM 484 N N . LEU A 1 67 ? -0.362 -7.590 -14.489 1.00 98.50 67 LEU A N 1
ATOM 485 C CA . LEU A 1 67 ? -1.381 -8.389 -13.806 1.00 98.50 67 LEU A CA 1
ATOM 486 C C . LEU A 1 67 ? -0.759 -9.487 -12.929 1.00 98.50 67 LEU A C 1
ATOM 488 O O . LEU A 1 67 ? -1.250 -9.731 -11.824 1.00 98.50 67 LEU A O 1
ATOM 492 N N . LEU A 1 68 ? 0.335 -10.117 -13.373 1.00 98.50 68 LEU A N 1
ATOM 493 C CA . LEU A 1 68 ? 1.095 -11.078 -12.567 1.00 98.50 68 LEU A CA 1
ATOM 494 C C . LEU A 1 68 ? 1.679 -10.424 -11.310 1.00 98.50 68 LEU A C 1
ATOM 496 O O . LEU A 1 68 ? 1.552 -10.986 -10.223 1.00 98.50 68 LEU A O 1
ATOM 500 N N . ALA A 1 69 ? 2.254 -9.227 -11.434 1.00 98.69 69 ALA A N 1
ATOM 501 C CA . ALA A 1 69 ? 2.786 -8.467 -10.304 1.00 98.69 69 ALA A CA 1
ATOM 502 C C . ALA A 1 69 ? 1.704 -8.106 -9.274 1.00 98.69 69 ALA A C 1
ATOM 504 O O . ALA A 1 69 ? 1.875 -8.356 -8.079 1.00 98.69 69 ALA A O 1
ATOM 505 N N . ILE A 1 70 ? 0.544 -7.616 -9.728 1.00 98.69 70 ILE A N 1
ATOM 506 C CA . ILE A 1 70 ? -0.609 -7.347 -8.851 1.00 98.69 70 ILE A CA 1
ATOM 507 C C . ILE A 1 70 ? -1.082 -8.635 -8.164 1.00 98.69 70 ILE A C 1
ATOM 509 O O . ILE A 1 70 ? -1.283 -8.652 -6.949 1.00 98.69 70 ILE A O 1
ATOM 513 N N . SER A 1 71 ? -1.214 -9.726 -8.922 1.00 98.44 71 SER A N 1
ATOM 514 C CA . SER A 1 71 ? -1.668 -11.021 -8.401 1.00 98.44 71 SER A CA 1
ATOM 515 C C . SER A 1 71 ? -0.713 -11.576 -7.344 1.00 98.44 71 SER A C 1
ATOM 517 O O . SER A 1 71 ? -1.160 -12.060 -6.305 1.00 98.44 71 SER A O 1
ATOM 519 N N . ALA A 1 72 ? 0.600 -11.458 -7.566 1.00 97.94 72 ALA A N 1
ATOM 520 C CA . ALA A 1 72 ? 1.621 -11.874 -6.611 1.00 97.94 72 ALA A CA 1
ATOM 521 C C . ALA A 1 72 ? 1.482 -11.126 -5.278 1.00 97.94 72 ALA A C 1
ATOM 523 O O . ALA A 1 72 ? 1.519 -11.754 -4.219 1.00 97.94 72 ALA A O 1
ATOM 524 N N . VAL A 1 73 ? 1.252 -9.808 -5.319 1.00 98.19 73 VAL A N 1
ATOM 525 C CA . VAL A 1 73 ? 1.011 -9.006 -4.111 1.00 98.19 73 VAL A CA 1
ATOM 526 C C . VAL A 1 73 ? -0.272 -9.442 -3.407 1.00 98.19 73 VAL A C 1
ATOM 528 O O . VAL A 1 73 ? -0.230 -9.661 -2.202 1.00 98.19 73 VAL A O 1
ATOM 531 N N . ILE A 1 74 ? -1.383 -9.620 -4.130 1.00 98.19 74 ILE A N 1
ATOM 532 C CA . ILE A 1 74 ? -2.671 -10.039 -3.545 1.00 98.19 74 ILE A CA 1
ATOM 533 C C . ILE A 1 74 ? -2.544 -11.396 -2.840 1.00 98.19 74 ILE A C 1
ATOM 535 O O . ILE A 1 74 ? -3.018 -11.556 -1.715 1.00 98.19 74 ILE A O 1
ATOM 539 N N . ILE A 1 75 ? -1.879 -12.369 -3.468 1.00 97.75 75 ILE A N 1
ATOM 540 C CA . ILE A 1 75 ? -1.646 -13.697 -2.882 1.00 97.75 75 ILE A CA 1
ATOM 541 C C . ILE A 1 75 ? -0.752 -13.582 -1.643 1.00 97.75 75 ILE A C 1
ATOM 543 O O . ILE A 1 75 ? -1.067 -14.156 -0.599 1.00 97.75 75 ILE A O 1
ATOM 547 N N . LEU A 1 76 ? 0.338 -12.814 -1.741 1.00 97.50 76 LEU A N 1
ATOM 548 C CA . LEU A 1 76 ? 1.300 -12.622 -0.659 1.00 97.50 76 LEU A CA 1
ATOM 549 C C . LEU A 1 76 ? 0.681 -11.933 0.561 1.00 97.50 76 LEU A C 1
ATOM 551 O O . LEU A 1 76 ? 1.001 -12.305 1.686 1.00 97.50 76 LEU A O 1
ATOM 555 N N . THR A 1 77 ? -0.184 -10.937 0.365 1.00 96.75 77 THR A N 1
ATOM 556 C CA . THR A 1 77 ? -0.840 -10.193 1.455 1.00 96.75 77 THR A CA 1
ATOM 557 C C . THR A 1 77 ? -2.160 -10.818 1.894 1.00 96.75 77 THR A C 1
ATOM 559 O O . THR A 1 77 ? -2.719 -10.424 2.915 1.00 96.75 77 THR A O 1
ATOM 562 N N . GLY A 1 7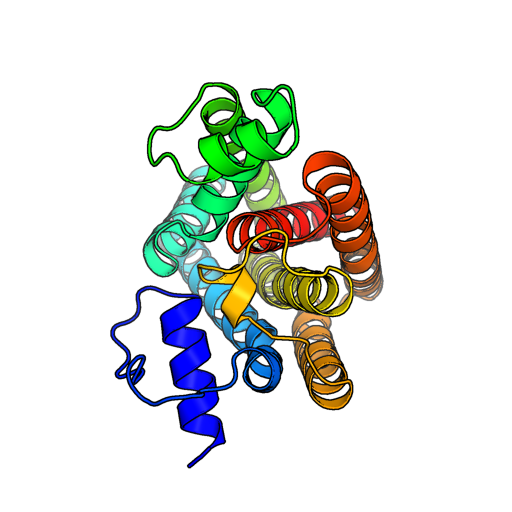8 ? -2.677 -11.791 1.141 1.00 96.56 78 GLY A N 1
ATOM 563 C CA . GLY A 1 78 ? -3.980 -12.387 1.401 1.00 96.56 78 GLY A CA 1
ATOM 564 C C . GLY A 1 78 ? -5.153 -11.444 1.155 1.00 96.56 78 GLY A C 1
ATOM 565 O O . GLY A 1 78 ? -6.170 -11.601 1.823 1.00 96.56 78 GLY A O 1
ATOM 566 N N . ALA A 1 79 ? -4.993 -10.475 0.247 1.00 96.62 79 ALA A N 1
ATOM 567 C CA . ALA A 1 79 ? -5.979 -9.443 -0.085 1.00 96.62 79 ALA A CA 1
ATOM 568 C C . ALA A 1 79 ? -6.411 -8.545 1.094 1.00 96.62 79 ALA A C 1
ATOM 570 O O . ALA A 1 79 ? -7.450 -7.906 1.021 1.00 96.62 79 ALA A O 1
ATOM 571 N N . MET A 1 80 ? -5.624 -8.457 2.175 1.00 95.25 80 MET A N 1
ATOM 572 C CA . MET A 1 80 ? -6.018 -7.715 3.384 1.00 95.25 80 MET A CA 1
ATOM 573 C C . MET A 1 80 ? -6.309 -6.227 3.126 1.00 95.25 80 MET A C 1
ATOM 575 O O . MET A 1 80 ? -7.207 -5.641 3.723 1.00 95.25 80 MET A O 1
ATOM 579 N N . HIS A 1 81 ? -5.528 -5.581 2.263 1.00 96.88 81 HIS A N 1
ATOM 580 C CA . HIS A 1 81 ? -5.711 -4.159 1.976 1.00 96.88 81 HIS A CA 1
ATOM 581 C C . HIS A 1 81 ? -6.852 -3.921 0.976 1.00 96.88 81 HIS A C 1
ATOM 583 O O . HIS A 1 81 ? -7.550 -2.915 1.065 1.00 96.88 81 HIS A O 1
ATOM 589 N N . GLU A 1 82 ? -7.033 -4.847 0.034 1.00 98.19 82 GLU A N 1
ATOM 590 C CA . GLU A 1 82 ? -8.165 -4.906 -0.888 1.00 98.19 82 GLU A CA 1
ATOM 591 C C . GLU A 1 82 ? -9.490 -5.059 -0.124 1.00 98.19 82 GLU A C 1
ATOM 593 O O . GLU A 1 82 ? -10.416 -4.292 -0.362 1.00 98.19 82 GLU A O 1
ATOM 598 N N . ASP A 1 83 ? -9.548 -5.971 0.847 1.00 97.19 83 ASP A N 1
ATOM 599 C CA . ASP A 1 83 ? -10.688 -6.161 1.755 1.00 97.19 83 ASP A CA 1
ATOM 600 C C . ASP A 1 83 ? -11.016 -4.862 2.504 1.00 97.19 83 ASP A C 1
ATOM 602 O O . ASP A 1 83 ? -12.128 -4.347 2.419 1.00 97.19 83 ASP A O 1
ATOM 606 N N . GLY A 1 84 ? -9.997 -4.221 3.091 1.00 97.31 84 GLY A N 1
ATOM 607 C CA . GLY A 1 84 ? -10.174 -2.934 3.764 1.00 97.31 84 GLY A CA 1
ATOM 608 C C . GLY A 1 84 ? -10.699 -1.815 2.853 1.00 97.31 84 GLY A C 1
ATOM 609 O O . GLY A 1 84 ? -11.504 -0.989 3.284 1.00 97.31 84 GLY A O 1
ATOM 610 N N . LEU A 1 85 ? -10.279 -1.782 1.582 1.00 98.50 85 LEU A N 1
ATOM 611 C CA . LEU A 1 85 ? -10.820 -0.851 0.587 1.00 98.50 85 LEU A CA 1
ATOM 612 C C . LEU A 1 85 ? -12.295 -1.146 0.280 1.00 98.50 85 LEU A C 1
ATOM 614 O O . LEU A 1 85 ? -13.092 -0.208 0.203 1.00 98.50 85 LEU A O 1
ATOM 618 N N . ALA A 1 86 ? -12.649 -2.420 0.104 1.00 98.50 86 ALA A N 1
ATOM 619 C CA . ALA A 1 86 ? -14.018 -2.839 -0.164 1.00 98.50 86 ALA A CA 1
ATOM 620 C C . ALA A 1 86 ? -14.953 -2.485 0.999 1.00 98.50 86 ALA A C 1
ATOM 622 O O . ALA A 1 86 ? -15.965 -1.818 0.780 1.00 98.50 86 ALA A O 1
ATOM 623 N N . ASP A 1 87 ? -14.554 -2.813 2.228 1.00 97.94 87 ASP A N 1
ATOM 624 C CA . ASP A 1 87 ? -15.304 -2.509 3.447 1.00 97.94 87 ASP A CA 1
ATOM 625 C C . ASP A 1 87 ? -15.497 -1.008 3.635 1.00 97.94 87 ASP A C 1
ATOM 627 O O . ASP A 1 87 ? -16.594 -0.549 3.950 1.00 97.94 87 ASP A O 1
ATOM 631 N N . VAL A 1 88 ? -14.452 -0.205 3.413 1.00 98.31 88 VAL A N 1
ATOM 632 C CA . VAL A 1 88 ? -14.567 1.258 3.472 1.00 98.31 88 VAL A CA 1
ATOM 633 C C . VAL A 1 88 ? -15.541 1.774 2.415 1.00 98.31 88 VAL A C 1
ATOM 635 O O . VAL A 1 88 ? -16.345 2.656 2.721 1.00 98.31 88 VAL A O 1
ATOM 638 N N . ALA A 1 89 ? -15.508 1.241 1.193 1.00 98.44 89 ALA A N 1
ATOM 639 C CA . ALA A 1 89 ? -16.414 1.666 0.131 1.00 98.44 89 ALA A CA 1
ATOM 640 C C . ALA A 1 89 ? -17.874 1.287 0.432 1.00 98.44 89 ALA A C 1
ATOM 642 O O . ALA A 1 89 ? -18.756 2.143 0.330 1.00 98.44 89 ALA A O 1
ATOM 643 N N . ASP A 1 90 ? -18.133 0.047 0.853 1.00 98.38 90 ASP A N 1
ATOM 644 C CA . ASP A 1 90 ? -19.471 -0.426 1.225 1.00 98.38 90 ASP A CA 1
ATOM 645 C C . ASP A 1 90 ? -19.994 0.267 2.479 1.00 98.38 90 ASP A C 1
ATOM 647 O O . ASP A 1 90 ? -21.127 0.754 2.498 1.00 98.38 90 ASP A O 1
ATOM 651 N N . GLY A 1 91 ? -19.151 0.392 3.501 1.00 98.00 91 GLY A N 1
ATOM 652 C CA . GLY A 1 91 ? -19.454 1.121 4.718 1.00 98.00 91 GLY A CA 1
ATOM 653 C C . GLY A 1 91 ? -19.818 2.564 4.409 1.00 98.00 91 GLY A C 1
ATOM 654 O O . GLY A 1 91 ? -20.934 2.993 4.686 1.00 98.00 91 GLY A O 1
ATOM 655 N N . PHE A 1 92 ? -18.903 3.330 3.814 1.00 98.00 92 PHE A N 1
ATOM 656 C CA . PHE A 1 92 ? -19.086 4.774 3.644 1.00 98.00 92 PHE A CA 1
ATOM 657 C C . PHE A 1 92 ? -20.128 5.114 2.575 1.00 98.00 92 PHE A C 1
ATOM 659 O O . PHE A 1 92 ? -20.811 6.129 2.715 1.00 98.00 92 PHE A O 1
ATOM 666 N N . GLY A 1 93 ? -20.264 4.284 1.537 1.00 96.62 93 GLY A N 1
ATOM 667 C CA . GLY A 1 93 ? -21.235 4.470 0.460 1.00 96.62 93 GLY A CA 1
ATOM 668 C C . GLY A 1 93 ? -22.643 3.974 0.798 1.00 96.62 93 GLY A C 1
ATOM 669 O O . GLY A 1 93 ? -23.620 4.608 0.405 1.00 96.62 93 GLY A O 1
ATOM 670 N N . GLY A 1 94 ? -22.763 2.866 1.536 1.00 94.38 94 GLY A N 1
ATOM 671 C CA . GLY A 1 94 ? -24.043 2.207 1.821 1.00 94.38 94 GLY A CA 1
ATOM 672 C C . GLY A 1 94 ? -24.657 2.532 3.186 1.00 94.38 94 GLY A C 1
ATOM 673 O O . GLY A 1 94 ? -25.867 2.382 3.374 1.00 94.38 94 GLY A O 1
ATOM 674 N N . GLY A 1 95 ? -23.860 2.981 4.159 1.00 96.12 95 GLY A N 1
ATOM 675 C CA . GLY A 1 95 ? -24.339 3.210 5.520 1.00 96.12 95 GLY A CA 1
ATOM 676 C C . GLY A 1 95 ? -25.003 4.576 5.721 1.00 96.12 95 GLY A C 1
ATOM 677 O O . GLY A 1 95 ? -24.452 5.626 5.398 1.00 96.12 95 GLY A O 1
ATOM 678 N N . ARG A 1 96 ? -26.185 4.576 6.346 1.00 95.56 96 ARG A N 1
ATOM 679 C CA . ARG A 1 96 ? -26.989 5.793 6.603 1.00 95.56 96 ARG A CA 1
ATOM 680 C C . ARG A 1 96 ? -26.499 6.652 7.777 1.00 95.56 96 ARG A C 1
ATOM 682 O O . ARG A 1 96 ? -26.757 7.848 7.828 1.00 95.56 96 ARG A O 1
ATOM 689 N N . ASP A 1 97 ? -25.821 6.034 8.738 1.00 96.94 97 ASP A N 1
ATOM 690 C CA . ASP A 1 97 ? -25.338 6.647 9.976 1.00 96.94 97 ASP A CA 1
ATOM 691 C C . ASP A 1 97 ? -24.053 5.937 10.438 1.00 96.94 97 ASP A C 1
ATOM 693 O O . ASP A 1 97 ? -23.736 4.855 9.945 1.00 96.94 97 ASP A O 1
ATOM 697 N N . LYS A 1 98 ? -23.298 6.528 11.376 1.00 96.50 98 LYS A N 1
ATOM 698 C CA . LYS A 1 98 ? -22.007 5.975 11.837 1.00 96.50 98 LYS A CA 1
ATOM 699 C C . LYS A 1 98 ? -22.112 4.519 12.307 1.00 96.50 98 LYS A C 1
ATOM 701 O O . LYS A 1 98 ? -21.212 3.732 12.028 1.00 96.50 98 LYS A O 1
ATOM 706 N N . LYS A 1 99 ? -23.182 4.160 13.023 1.00 96.19 99 LYS A N 1
ATOM 707 C CA . LYS A 1 99 ? -23.354 2.805 13.557 1.00 96.19 99 LYS A CA 1
ATOM 708 C C . LYS A 1 99 ? -23.588 1.817 12.415 1.00 96.19 99 LYS A C 1
ATOM 710 O O . LYS A 1 99 ? -22.894 0.812 12.350 1.00 96.19 99 LYS A O 1
ATOM 715 N N . HIS A 1 100 ? -24.475 2.151 11.481 1.00 96.88 100 HIS A N 1
ATOM 716 C CA . HIS A 1 100 ? -24.762 1.311 10.321 1.00 96.88 100 HIS A CA 1
ATOM 717 C C . HIS A 1 100 ? -23.535 1.145 9.406 1.00 96.88 100 HIS A C 1
ATOM 719 O O . HIS A 1 100 ? -23.260 0.043 8.951 1.00 96.88 100 HIS A O 1
ATOM 725 N N . LYS A 1 101 ? -22.740 2.202 9.188 1.00 97.88 101 LYS A N 1
ATOM 726 C CA . LYS A 1 101 ? -21.478 2.108 8.425 1.00 97.88 101 LYS A CA 1
ATOM 727 C C . LYS A 1 101 ? -20.522 1.089 9.045 1.00 97.88 101 LYS A C 1
ATOM 729 O O . LYS A 1 101 ? -20.000 0.232 8.347 1.00 97.88 101 LYS A O 1
ATOM 734 N N . LEU A 1 102 ? -20.336 1.157 10.364 1.00 96.38 102 LEU A N 1
ATOM 735 C CA . LEU A 1 102 ? -19.484 0.222 11.104 1.00 96.38 102 LEU A CA 1
ATOM 736 C C . LEU A 1 102 ? -20.048 -1.206 11.147 1.00 96.38 102 LEU A C 1
ATOM 738 O O . LEU A 1 102 ? -19.268 -2.146 11.268 1.00 96.38 102 LEU A O 1
ATOM 742 N N . GLU A 1 103 ? -21.371 -1.371 11.085 1.00 95.81 103 GLU A N 1
ATOM 743 C CA . GLU A 1 103 ? -22.021 -2.680 10.946 1.00 95.81 103 GLU A CA 1
ATOM 744 C C . GLU A 1 103 ? -21.758 -3.283 9.561 1.00 95.81 103 GLU A C 1
ATOM 746 O O . GLU A 1 103 ? -21.378 -4.447 9.490 1.00 95.81 103 GLU A O 1
ATOM 751 N N . ILE A 1 104 ? -21.875 -2.490 8.488 1.00 96.88 104 ILE A N 1
ATOM 752 C CA . ILE A 1 104 ? -21.553 -2.926 7.119 1.00 96.88 104 ILE A CA 1
ATOM 753 C C . ILE A 1 104 ? -20.082 -3.341 7.021 1.00 96.88 104 ILE A C 1
ATOM 755 O O . ILE A 1 104 ? -19.799 -4.431 6.553 1.00 96.88 104 ILE A O 1
ATOM 759 N N . MET A 1 105 ? -19.156 -2.542 7.558 1.00 95.75 105 MET A N 1
ATOM 760 C CA . MET A 1 105 ? -17.711 -2.850 7.573 1.00 95.75 105 MET A CA 1
ATOM 761 C C . MET A 1 105 ? -17.323 -4.073 8.429 1.00 95.75 105 MET A C 1
ATOM 763 O O . MET A 1 105 ? -16.147 -4.389 8.559 1.00 95.75 105 MET A O 1
ATOM 767 N N . ARG A 1 106 ? -18.263 -4.705 9.142 1.00 91.81 106 ARG A N 1
ATOM 768 C CA . ARG A 1 106 ? -18.027 -5.988 9.835 1.00 91.81 106 ARG A CA 1
ATOM 769 C C . ARG A 1 106 ? -18.626 -7.169 9.092 1.00 91.81 106 ARG A C 1
ATOM 771 O O . ARG A 1 106 ? -18.360 -8.313 9.459 1.00 91.81 106 ARG A O 1
ATOM 778 N N . ASP A 1 107 ? -19.516 -6.892 8.157 1.00 92.62 107 ASP A N 1
ATOM 779 C CA . ASP A 1 107 ? -20.188 -7.907 7.384 1.00 92.62 107 ASP A CA 1
ATOM 780 C C . ASP A 1 107 ? -19.216 -8.434 6.334 1.00 92.62 107 ASP A C 1
ATOM 782 O O . ASP A 1 107 ? -18.697 -7.674 5.532 1.00 92.62 107 ASP A O 1
ATOM 786 N N . SER A 1 108 ? -18.973 -9.742 6.321 1.00 90.94 108 SER A N 1
ATOM 787 C CA . SER A 1 108 ? -18.066 -10.353 5.345 1.00 90.94 108 SER A CA 1
ATOM 788 C C . SER A 1 108 ? -18.655 -10.431 3.932 1.00 90.94 108 SER A C 1
ATOM 790 O O . SER A 1 108 ? -18.006 -10.930 3.010 1.00 90.94 108 SER A O 1
ATOM 792 N N . ARG A 1 109 ? -19.910 -10.008 3.743 1.00 94.88 109 ARG A N 1
ATOM 793 C CA . ARG A 1 109 ? -20.557 -9.961 2.433 1.00 94.88 109 ARG A CA 1
ATOM 794 C C . ARG A 1 109 ? -20.108 -8.722 1.669 1.00 94.88 109 ARG A C 1
ATOM 796 O O . ARG A 1 109 ? -20.381 -7.600 2.076 1.00 94.88 109 ARG A O 1
ATOM 803 N N . LEU A 1 110 ? -19.547 -8.953 0.487 1.00 95.38 110 LEU A N 1
ATOM 804 C CA . LEU A 1 110 ? -19.185 -7.892 -0.445 1.00 95.38 110 LEU A CA 1
ATOM 805 C C . LEU A 1 110 ? -20.435 -7.207 -1.026 1.00 95.38 110 LEU A C 1
ATOM 807 O O . LEU A 1 110 ? -21.317 -7.868 -1.585 1.00 95.38 110 LEU A O 1
ATOM 811 N N . GLY A 1 111 ? -20.499 -5.881 -0.923 1.00 96.81 111 GLY A N 1
ATOM 812 C CA . GLY A 1 111 ? -21.534 -5.043 -1.517 1.00 96.81 111 GLY A CA 1
ATOM 813 C C . GLY A 1 111 ? -21.143 -4.478 -2.886 1.00 96.81 111 GLY A C 1
ATOM 814 O O . GLY A 1 111 ? -20.075 -4.744 -3.446 1.00 96.81 111 GLY A O 1
ATOM 815 N N . VAL A 1 112 ? -22.054 -3.700 -3.481 1.00 97.62 112 VAL A N 1
ATOM 816 C CA . VAL A 1 112 ? -21.857 -3.126 -4.826 1.00 97.62 112 VAL A CA 1
ATOM 817 C C . VAL A 1 112 ? -20.776 -2.043 -4.819 1.00 97.62 112 VAL A C 1
ATOM 819 O O . VAL A 1 112 ? -20.008 -1.958 -5.778 1.00 97.62 112 VAL A O 1
ATOM 822 N N . TYR A 1 113 ? -20.681 -1.237 -3.756 1.00 98.06 113 TYR A N 1
ATOM 823 C CA . TYR A 1 113 ? -19.657 -0.195 -3.668 1.00 98.06 113 TYR A CA 1
ATOM 824 C C . TYR A 1 113 ? -18.268 -0.815 -3.530 1.00 98.06 113 TYR A C 1
ATOM 826 O O . TYR A 1 113 ? -17.363 -0.415 -4.260 1.00 98.06 113 TYR A O 1
ATOM 834 N N . GLY A 1 114 ? -18.120 -1.829 -2.676 1.00 98.38 114 GLY A N 1
ATOM 835 C CA . GLY A 1 114 ? -16.887 -2.594 -2.523 1.00 98.38 114 GLY A CA 1
ATOM 836 C C . GLY A 1 114 ? -16.492 -3.290 -3.819 1.00 98.38 114 GLY A C 1
ATOM 837 O O . GLY A 1 114 ? -15.356 -3.158 -4.270 1.00 98.38 114 GLY A O 1
ATOM 838 N N . THR A 1 115 ? -17.447 -3.932 -4.498 1.00 98.50 115 THR A N 1
ATOM 839 C CA . THR A 1 115 ? -17.208 -4.572 -5.804 1.00 98.50 115 THR A CA 1
ATOM 840 C C . THR A 1 115 ? -16.663 -3.580 -6.836 1.00 98.50 115 THR A C 1
ATOM 842 O O . THR A 1 115 ? -15.648 -3.847 -7.479 1.00 98.50 115 THR A O 1
ATOM 845 N N . ILE A 1 116 ? -17.310 -2.421 -6.995 1.00 98.56 116 ILE A N 1
ATOM 846 C CA . ILE A 1 116 ? -16.865 -1.400 -7.954 1.00 98.56 116 ILE A CA 1
ATOM 847 C C . ILE A 1 116 ? -15.502 -0.830 -7.544 1.00 98.56 116 ILE A C 1
ATOM 849 O O . ILE A 1 116 ? -14.642 -0.652 -8.405 1.00 98.56 116 ILE A O 1
ATOM 853 N N . ALA A 1 117 ? -15.278 -0.583 -6.250 1.00 98.56 117 ALA A N 1
ATOM 854 C CA . ALA A 1 117 ? -14.003 -0.080 -5.746 1.00 98.56 117 ALA A CA 1
ATOM 855 C C . ALA A 1 117 ? -12.844 -1.038 -6.058 1.00 98.56 117 ALA A C 1
ATOM 857 O O . ALA A 1 117 ? -11.810 -0.590 -6.545 1.00 98.56 117 ALA A O 1
ATOM 858 N N . LEU A 1 118 ? -13.033 -2.346 -5.861 1.00 98.56 118 LEU A N 1
ATOM 859 C CA . LEU A 1 118 ? -12.028 -3.363 -6.181 1.00 98.56 118 LEU A CA 1
ATOM 860 C C . LEU A 1 118 ? -11.733 -3.449 -7.682 1.00 98.56 118 LEU A C 1
ATOM 862 O O . LEU A 1 118 ? -10.569 -3.528 -8.074 1.00 98.56 118 LEU A O 1
ATOM 866 N N . ILE A 1 119 ? -12.770 -3.409 -8.528 1.00 98.62 119 ILE A N 1
ATOM 867 C CA . ILE A 1 119 ? -12.594 -3.420 -9.988 1.00 98.62 119 ILE A CA 1
ATOM 8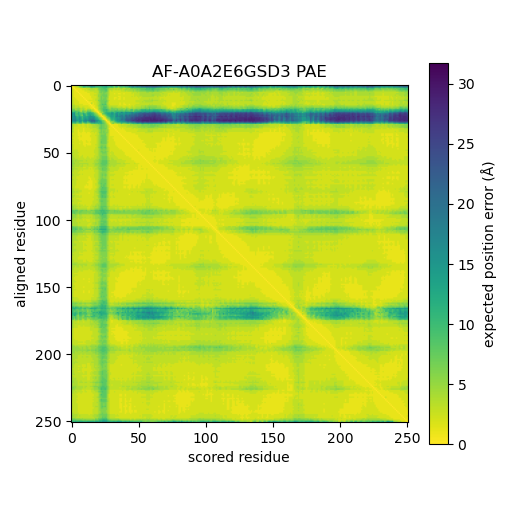68 C C . ILE A 1 119 ? -11.777 -2.203 -10.424 1.00 98.62 119 ILE A C 1
ATOM 870 O O . ILE A 1 119 ? -10.822 -2.347 -11.188 1.00 98.62 119 ILE A O 1
ATOM 874 N N . LEU A 1 120 ? -12.137 -1.014 -9.932 1.00 98.56 120 LEU A N 1
ATOM 875 C CA . LEU A 1 120 ? -11.436 0.220 -10.272 1.00 98.56 120 LEU A CA 1
ATOM 876 C C . LEU A 1 120 ? -10.002 0.224 -9.737 1.00 98.56 120 LEU A C 1
ATOM 878 O O . LEU A 1 120 ? -9.102 0.593 -10.482 1.00 98.56 120 LEU A O 1
ATOM 882 N N . ASP A 1 121 ? -9.764 -0.222 -8.503 1.00 98.50 121 ASP A N 1
ATOM 883 C CA . ASP A 1 121 ? -8.420 -0.299 -7.920 1.00 98.50 121 ASP A CA 1
ATOM 884 C C . ASP A 1 121 ? -7.494 -1.215 -8.729 1.00 98.50 121 ASP A C 1
ATOM 886 O O . ASP A 1 121 ? -6.403 -0.800 -9.130 1.00 98.50 121 ASP A O 1
ATOM 890 N N . VAL A 1 122 ? -7.938 -2.440 -9.031 1.00 98.56 122 VAL A N 1
ATOM 891 C CA . VAL A 1 122 ? -7.135 -3.398 -9.800 1.00 98.56 122 VAL A CA 1
ATOM 892 C C . VAL A 1 122 ? -6.910 -2.897 -11.225 1.00 98.56 122 VAL A C 1
ATOM 894 O O . VAL A 1 122 ? -5.775 -2.929 -11.701 1.00 98.56 122 VAL A O 1
ATOM 897 N N . ALA A 1 123 ? -7.946 -2.385 -11.898 1.00 98.69 123 ALA A N 1
ATOM 898 C CA . ALA A 1 123 ? -7.820 -1.854 -13.256 1.00 98.69 123 ALA A CA 1
ATOM 899 C C . ALA A 1 123 ? -6.877 -0.643 -13.319 1.00 98.69 123 ALA A C 1
ATOM 901 O O . ALA A 1 123 ? -6.080 -0.521 -14.250 1.00 98.69 123 ALA A O 1
ATOM 902 N N . PHE A 1 124 ? -6.936 0.237 -12.320 1.00 98.38 124 PHE A N 1
ATOM 903 C CA . PHE A 1 124 ? -6.108 1.434 -12.279 1.00 98.38 124 PHE A CA 1
ATOM 904 C C . PHE A 1 124 ? -4.645 1.095 -11.982 1.00 98.38 124 PHE A C 1
ATOM 906 O O . PHE A 1 124 ? -3.760 1.546 -12.707 1.00 98.38 124 PHE A O 1
ATOM 913 N N . ARG A 1 125 ? -4.369 0.218 -11.003 1.00 98.62 125 ARG A N 1
ATOM 914 C CA . ARG A 1 125 ? -3.008 -0.301 -10.768 1.00 98.62 125 ARG A CA 1
ATOM 915 C C . ARG A 1 125 ? -2.459 -1.025 -11.992 1.00 98.62 125 ARG A C 1
ATOM 917 O O . ARG A 1 125 ? -1.294 -0.840 -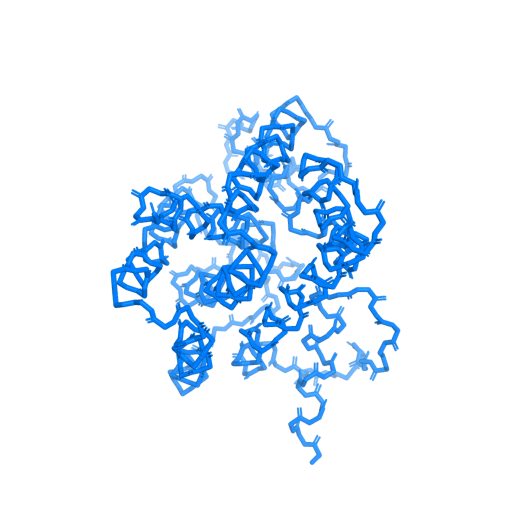12.331 1.00 98.62 125 ARG A O 1
ATOM 924 N N . TRP A 1 126 ? -3.293 -1.807 -12.674 1.00 98.81 126 TRP A N 1
ATOM 925 C CA . TRP A 1 126 ? -2.908 -2.513 -13.893 1.00 98.81 126 TRP A CA 1
ATOM 926 C C . TRP A 1 126 ? -2.468 -1.545 -14.992 1.00 98.81 126 TRP A C 1
ATOM 928 O O . TRP A 1 126 ? -1.381 -1.712 -15.545 1.00 98.81 126 TRP A O 1
ATOM 938 N N . ALA A 1 127 ? -3.247 -0.490 -15.247 1.00 98.75 127 ALA A N 1
ATOM 939 C CA . ALA A 1 127 ? -2.891 0.545 -16.213 1.00 98.75 127 ALA A CA 1
ATOM 940 C C . ALA A 1 127 ? -1.593 1.280 -15.831 1.00 98.75 127 ALA A C 1
ATOM 942 O O . ALA A 1 127 ? -0.709 1.437 -16.672 1.00 98.75 127 ALA A O 1
ATOM 943 N N . LEU A 1 128 ? -1.443 1.678 -14.561 1.00 98.75 128 LEU A N 1
ATOM 944 C CA . LEU A 1 128 ? -0.257 2.393 -14.077 1.00 98.75 128 LEU A CA 1
ATOM 945 C C . LEU A 1 128 ? 1.016 1.545 -14.184 1.00 98.75 128 LEU A C 1
ATOM 947 O O . LEU A 1 128 ? 2.028 2.022 -14.686 1.00 98.75 128 LEU A O 1
ATOM 951 N N . ILE A 1 129 ? 0.977 0.283 -13.750 1.00 98.75 129 ILE A N 1
ATOM 952 C CA . ILE A 1 129 ? 2.146 -0.608 -13.808 1.00 98.75 129 ILE A CA 1
ATOM 953 C C . ILE A 1 129 ? 2.492 -0.947 -15.262 1.00 98.75 129 ILE A C 1
ATOM 955 O O . ILE A 1 129 ? 3.669 -0.950 -15.610 1.00 98.75 129 ILE A O 1
ATOM 959 N N . THR A 1 130 ? 1.488 -1.159 -16.121 1.00 98.75 130 THR A N 1
ATOM 960 C CA . THR A 1 130 ? 1.705 -1.349 -17.567 1.00 98.75 130 THR A CA 1
ATOM 961 C C . THR A 1 130 ? 2.411 -0.137 -18.177 1.00 98.75 130 THR A C 1
ATOM 963 O O . THR A 1 130 ? 3.371 -0.298 -18.921 1.00 98.75 130 THR A O 1
ATOM 966 N N . GLN A 1 131 ? 1.999 1.083 -17.818 1.00 98.56 131 GLN A N 1
ATOM 967 C CA . GLN A 1 131 ? 2.664 2.299 -18.289 1.00 98.56 131 GLN A CA 1
ATOM 968 C C . GLN A 1 131 ? 4.096 2.430 -17.752 1.00 98.56 131 GLN A C 1
ATOM 970 O O . GLN A 1 131 ? 4.984 2.867 -18.472 1.00 98.56 131 GLN A O 1
ATOM 975 N N . LEU A 1 132 ? 4.359 2.045 -16.501 1.00 98.12 132 LEU A N 1
ATOM 976 C CA . LEU A 1 132 ? 5.719 2.070 -15.952 1.00 98.12 132 LEU A CA 1
ATOM 977 C C . LEU A 1 132 ? 6.643 1.052 -16.639 1.00 98.12 132 LEU A C 1
ATOM 979 O O . LEU A 1 132 ? 7.837 1.313 -16.786 1.00 98.12 132 LEU A O 1
ATOM 983 N N . LEU A 1 133 ? 6.104 -0.088 -17.084 1.00 98.19 133 LEU A N 1
ATOM 984 C CA . LEU A 1 133 ? 6.855 -1.110 -17.817 1.00 98.19 133 LEU A CA 1
ATOM 985 C C . LEU A 1 133 ? 7.365 -0.627 -19.178 1.00 98.19 133 LEU A C 1
ATOM 987 O O . LEU A 1 133 ? 8.429 -1.084 -19.593 1.00 98.19 133 LEU A O 1
ATOM 991 N N . SER A 1 134 ? 6.726 0.369 -19.808 1.00 96.88 134 SER A N 1
ATOM 992 C CA . SER A 1 134 ? 7.239 0.943 -21.063 1.00 96.88 134 SER A CA 1
ATOM 993 C C . SER A 1 134 ? 8.600 1.636 -20.905 1.00 96.88 134 SER A C 1
ATOM 995 O O . SER A 1 134 ? 9.280 1.894 -21.895 1.00 96.88 134 SER A O 1
ATOM 997 N N . PHE A 1 135 ? 9.009 1.938 -19.667 1.00 95.81 135 PHE A N 1
ATOM 998 C CA . PHE A 1 135 ? 10.332 2.473 -19.322 1.00 95.81 135 PHE A CA 1
ATOM 999 C C . PHE A 1 135 ? 11.326 1.382 -18.867 1.00 95.81 135 PHE A C 1
ATOM 1001 O O . PHE A 1 135 ? 12.457 1.683 -18.482 1.00 95.81 135 PHE A O 1
ATOM 1008 N N . GLY A 1 136 ? 10.920 0.110 -18.913 1.00 96.50 136 GLY A N 1
ATOM 1009 C CA . GLY A 1 136 ? 11.708 -1.060 -18.534 1.00 96.50 136 GLY A CA 1
ATOM 1010 C C . GLY A 1 136 ? 11.375 -1.609 -17.143 1.00 96.50 136 GLY A C 1
ATOM 1011 O O . GLY A 1 136 ? 11.080 -0.877 -16.194 1.00 96.50 136 GLY A O 1
ATOM 1012 N N . TRP A 1 137 ? 11.479 -2.933 -16.989 1.00 97.31 137 TRP A N 1
ATOM 1013 C CA . TRP A 1 137 ? 11.083 -3.634 -15.760 1.00 97.31 137 TRP A CA 1
ATOM 1014 C C . TRP A 1 137 ? 11.888 -3.227 -14.519 1.00 97.31 137 TRP A C 1
ATOM 1016 O O . TRP A 1 137 ? 11.350 -3.241 -13.410 1.00 97.31 137 TRP A O 1
ATOM 1026 N N . ILE A 1 138 ? 13.157 -2.829 -14.680 1.00 97.38 138 ILE A N 1
ATOM 1027 C CA . ILE A 1 138 ? 14.006 -2.357 -13.572 1.00 97.38 138 ILE A CA 1
ATOM 1028 C C . ILE A 1 138 ? 13.438 -1.058 -12.991 1.00 97.38 138 ILE A C 1
ATOM 1030 O O . ILE A 1 138 ? 13.344 -0.914 -11.771 1.00 97.38 138 ILE A O 1
ATOM 1034 N N . PHE A 1 139 ? 13.029 -0.130 -13.860 1.00 96.94 139 PHE A N 1
ATOM 1035 C CA . PHE A 1 139 ? 12.418 1.129 -13.450 1.00 96.94 139 PHE A CA 1
ATOM 1036 C C . PHE A 1 139 ? 11.063 0.885 -12.781 1.00 96.94 139 PHE A C 1
ATOM 1038 O O . PHE A 1 139 ? 10.856 1.312 -11.645 1.00 96.94 139 PHE A O 1
ATOM 1045 N N . ALA A 1 140 ? 10.190 0.094 -13.415 1.00 98.00 140 ALA A N 1
ATOM 1046 C CA . ALA A 1 140 ? 8.905 -0.293 -12.835 1.00 98.00 140 ALA A CA 1
ATOM 1047 C C . ALA A 1 140 ? 9.064 -0.976 -11.460 1.00 98.00 140 ALA A C 1
ATOM 1049 O O . ALA A 1 140 ? 8.308 -0.698 -10.531 1.00 98.00 140 ALA A O 1
ATOM 1050 N N . THR A 1 141 ? 10.096 -1.807 -11.284 1.00 98.38 141 THR A N 1
ATOM 1051 C CA . THR A 1 141 ? 10.424 -2.438 -9.995 1.00 98.38 141 THR A CA 1
ATOM 1052 C C . THR A 1 141 ? 10.837 -1.413 -8.939 1.00 98.38 141 THR A C 1
ATOM 1054 O O . THR A 1 141 ? 10.366 -1.486 -7.803 1.00 98.38 141 THR A O 1
ATOM 1057 N N . ALA A 1 142 ? 11.675 -0.431 -9.286 1.00 97.94 142 ALA A N 1
ATOM 1058 C CA . ALA A 1 142 ? 12.040 0.646 -8.364 1.00 97.94 142 ALA A CA 1
ATOM 1059 C C . ALA A 1 142 ? 10.804 1.458 -7.931 1.00 97.94 142 ALA A C 1
ATOM 1061 O O . ALA A 1 142 ? 10.644 1.756 -6.745 1.00 97.94 142 ALA A O 1
ATOM 1062 N N . CYS A 1 143 ? 9.890 1.734 -8.866 1.00 97.81 143 CYS A N 1
ATOM 1063 C CA . CYS A 1 143 ? 8.606 2.373 -8.589 1.00 97.81 143 CYS A CA 1
ATOM 1064 C C . CYS A 1 143 ? 7.735 1.548 -7.628 1.00 97.81 143 CYS A C 1
ATOM 1066 O O . CYS A 1 143 ? 7.201 2.099 -6.666 1.00 97.81 143 CYS A O 1
ATOM 1068 N N . LEU A 1 144 ? 7.636 0.229 -7.827 1.00 98.50 144 LEU A N 1
ATOM 1069 C CA . LEU A 1 144 ? 6.892 -0.677 -6.941 1.00 98.50 144 LEU A CA 1
ATOM 1070 C C . LEU A 1 144 ? 7.497 -0.766 -5.533 1.00 98.50 144 LEU A C 1
ATOM 1072 O O . LEU A 1 144 ? 6.768 -0.842 -4.545 1.00 98.50 144 LEU A O 1
ATOM 1076 N N . ILE A 1 145 ? 8.825 -0.733 -5.411 1.00 98.62 145 ILE A N 1
ATOM 1077 C CA . ILE A 1 145 ? 9.507 -0.682 -4.111 1.00 98.62 145 ILE A CA 1
ATOM 1078 C C . ILE A 1 145 ? 9.201 0.640 -3.394 1.00 98.62 145 ILE A C 1
ATOM 1080 O O . ILE A 1 145 ? 8.865 0.641 -2.204 1.00 98.62 145 ILE A O 1
ATOM 1084 N N . ALA A 1 146 ? 9.278 1.762 -4.111 1.00 98.19 146 ALA A N 1
ATOM 1085 C CA . ALA A 1 146 ? 9.021 3.083 -3.552 1.00 98.19 146 ALA A CA 1
ATOM 1086 C C . ALA A 1 146 ? 7.543 3.277 -3.157 1.00 98.19 14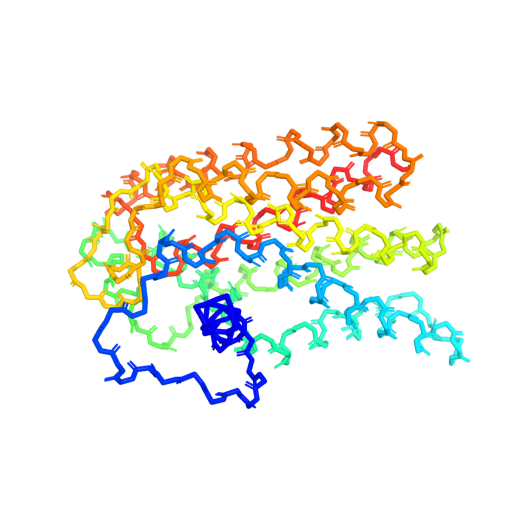6 ALA A C 1
ATOM 1088 O O . ALA A 1 146 ? 7.263 3.790 -2.068 1.00 98.19 146 ALA A O 1
ATOM 1089 N N . SER A 1 147 ? 6.587 2.826 -3.981 1.00 98.25 147 SER A N 1
ATOM 1090 C CA . SER A 1 147 ? 5.152 2.831 -3.642 1.00 98.25 147 SER A CA 1
ATOM 1091 C C . SER A 1 147 ? 4.848 1.866 -2.491 1.00 98.25 147 SER A C 1
ATOM 1093 O O . SER A 1 147 ? 4.080 2.187 -1.578 1.00 98.25 147 SER A O 1
ATOM 1095 N N . GLY A 1 148 ? 5.532 0.718 -2.471 1.00 98.38 148 GLY A N 1
ATOM 1096 C CA . GLY A 1 148 ? 5.524 -0.251 -1.387 1.00 98.38 148 GLY A CA 1
ATOM 1097 C C . GLY A 1 148 ? 5.850 0.401 -0.048 1.00 98.38 148 GLY A C 1
ATOM 1098 O O . GLY A 1 148 ? 5.028 0.357 0.862 1.00 98.38 148 GLY A O 1
ATOM 1099 N N . ALA A 1 149 ? 7.000 1.062 0.071 1.00 98.62 149 ALA A N 1
ATOM 1100 C CA . ALA A 1 149 ? 7.423 1.718 1.309 1.00 98.62 149 ALA A CA 1
ATOM 1101 C C . ALA A 1 149 ? 6.528 2.910 1.701 1.00 98.62 149 ALA A C 1
ATOM 1103 O O . ALA A 1 149 ? 6.046 2.984 2.834 1.00 98.62 149 ALA A O 1
ATOM 1104 N N . SER A 1 150 ? 6.270 3.823 0.759 1.00 98.56 150 SER A N 1
ATOM 1105 C CA . SER A 1 150 ? 5.531 5.071 1.012 1.00 98.56 150 SER A CA 1
ATOM 1106 C C . SER A 1 150 ? 4.074 4.842 1.417 1.00 98.56 150 SER A C 1
ATOM 1108 O O . SER A 1 150 ? 3.583 5.492 2.340 1.00 98.56 150 SER A O 1
ATOM 1110 N N . SER A 1 151 ? 3.393 3.856 0.831 1.00 98.56 151 SER A N 1
ATOM 1111 C CA . SER A 1 151 ? 2.028 3.491 1.238 1.00 98.56 151 SER A CA 1
ATOM 1112 C C . SER A 1 151 ? 1.936 2.994 2.684 1.00 98.56 151 SER A C 1
ATOM 1114 O O . SER A 1 151 ? 0.920 3.199 3.344 1.00 98.56 151 SER A O 1
ATOM 1116 N N . ARG A 1 152 ? 3.001 2.398 3.237 1.00 98.25 152 ARG A N 1
ATOM 1117 C CA . ARG A 1 152 ? 3.032 2.005 4.656 1.00 98.25 152 ARG A CA 1
ATOM 1118 C C . ARG A 1 152 ? 3.251 3.205 5.572 1.00 98.25 152 ARG A C 1
ATOM 1120 O O . ARG A 1 152 ? 2.743 3.213 6.690 1.00 98.25 152 ARG A O 1
ATOM 1127 N N . LEU A 1 153 ? 3.919 4.251 5.092 1.00 98.38 153 LEU A N 1
ATOM 1128 C CA . LEU A 1 153 ? 4.006 5.517 5.816 1.00 98.38 153 LEU A CA 1
ATOM 1129 C C . LEU A 1 153 ? 2.644 6.234 5.896 1.00 98.38 153 LEU A C 1
ATOM 1131 O O . LEU A 1 153 ? 2.361 6.885 6.904 1.00 98.38 153 LEU A O 1
ATOM 1135 N N . VAL A 1 154 ? 1.766 6.058 4.899 1.00 98.62 154 VAL A N 1
ATOM 1136 C CA . VAL A 1 154 ? 0.363 6.519 4.966 1.00 98.62 154 VAL A CA 1
ATOM 1137 C C . VAL A 1 154 ? -0.379 5.832 6.115 1.00 98.62 154 VAL A C 1
ATOM 1139 O O . VAL A 1 154 ? -0.999 6.515 6.927 1.00 98.62 154 VAL A O 1
ATOM 1142 N N . VAL A 1 155 ? -0.250 4.507 6.251 1.00 98.00 155 VAL A N 1
ATOM 1143 C CA . VAL A 1 155 ? -0.848 3.737 7.361 1.00 98.00 155 VAL A CA 1
ATOM 1144 C C . VAL A 1 155 ? -0.399 4.275 8.719 1.00 98.00 155 VAL A C 1
ATOM 1146 O O . VAL A 1 155 ? -1.230 4.562 9.576 1.00 98.00 155 VAL A O 1
ATOM 1149 N N . ILE A 1 156 ? 0.907 4.477 8.906 1.00 97.50 156 ILE A N 1
ATOM 1150 C CA . ILE A 1 156 ? 1.473 4.986 10.167 1.00 97.50 156 ILE A CA 1
ATOM 1151 C C . ILE A 1 156 ? 0.960 6.402 10.469 1.00 97.50 156 ILE A C 1
ATOM 1153 O O . ILE A 1 156 ? 0.669 6.736 11.618 1.00 97.50 156 ILE A O 1
ATOM 1157 N N . SER A 1 157 ? 0.808 7.229 9.435 1.00 97.81 157 SER A N 1
ATOM 1158 C CA . SER A 1 157 ? 0.278 8.591 9.556 1.00 97.81 157 SER A CA 1
ATOM 1159 C C . SER A 1 157 ? -1.198 8.595 9.981 1.00 97.81 157 SER A C 1
ATOM 1161 O O . SER A 1 157 ? -1.607 9.422 10.800 1.00 97.81 157 SER A O 1
ATOM 1163 N N . LEU A 1 158 ? -1.999 7.644 9.489 1.00 97.50 158 LEU A N 1
ATOM 1164 C CA . LEU A 1 158 ? -3.382 7.438 9.932 1.00 97.50 158 LEU A CA 1
ATOM 1165 C C . LEU A 1 158 ? -3.436 6.928 11.377 1.00 97.50 158 LEU A C 1
ATOM 1167 O O . LEU A 1 158 ? -4.136 7.533 12.186 1.00 97.50 158 LEU A O 1
ATOM 1171 N N . MET A 1 159 ? -2.609 5.937 11.737 1.00 95.75 159 MET A N 1
ATOM 1172 C CA . MET A 1 159 ? -2.495 5.441 13.119 1.00 95.75 159 MET A CA 1
ATOM 1173 C C . MET A 1 159 ? -2.153 6.552 14.119 1.00 95.75 159 MET A C 1
ATOM 1175 O O . MET A 1 159 ? -2.612 6.530 15.257 1.00 95.75 159 MET A O 1
ATOM 1179 N N . LYS A 1 160 ? -1.332 7.527 13.708 1.00 96.06 160 LYS A N 1
ATOM 1180 C CA . LYS A 1 160 ? -0.958 8.668 14.550 1.00 96.06 160 LYS A CA 1
ATOM 1181 C C . LYS A 1 160 ? -2.061 9.720 14.668 1.00 96.06 160 LYS A C 1
ATOM 1183 O O . LYS A 1 160 ? -2.148 10.386 15.697 1.00 96.06 160 LYS A O 1
ATOM 1188 N N . SER A 1 161 ? -2.838 9.925 13.607 1.00 96.25 161 SER A N 1
ATOM 1189 C CA . SER A 1 161 ? -3.753 11.067 13.490 1.00 96.25 161 SER A CA 1
ATOM 1190 C C . SER A 1 161 ? -5.209 10.741 13.820 1.00 96.25 161 SER A C 1
ATOM 1192 O O . SER A 1 161 ? -5.955 11.654 14.165 1.00 96.25 161 SER A O 1
ATOM 1194 N N . LEU A 1 162 ? -5.624 9.475 13.737 1.00 94.50 162 LEU A N 1
ATOM 1195 C CA . LEU A 1 162 ? -6.992 9.040 14.013 1.00 94.50 162 LEU A CA 1
ATOM 1196 C C . LEU A 1 162 ? -7.080 8.242 15.315 1.00 94.50 162 LEU A C 1
ATOM 1198 O O . LEU A 1 162 ? -6.247 7.390 15.612 1.00 94.50 162 LEU A O 1
ATOM 1202 N N . THR A 1 163 ? -8.155 8.465 16.066 1.00 91.62 163 THR A N 1
ATOM 1203 C CA . THR A 1 163 ? -8.546 7.599 17.184 1.00 91.62 163 THR A CA 1
ATOM 1204 C C . THR A 1 163 ? -9.306 6.376 16.670 1.00 91.62 163 THR A C 1
ATOM 1206 O O . THR A 1 163 ? -9.877 6.398 15.579 1.00 91.62 163 THR A O 1
ATOM 1209 N N . ALA A 1 164 ? -9.331 5.283 17.434 1.00 91.75 164 ALA A N 1
ATOM 1210 C CA . ALA A 1 164 ? -10.088 4.094 17.045 1.00 91.75 164 ALA A CA 1
ATOM 1211 C C . ALA A 1 164 ? -11.602 4.386 17.004 1.00 91.75 164 ALA A C 1
ATOM 1213 O O . ALA A 1 164 ? -12.176 4.903 17.963 1.00 91.75 164 ALA A O 1
ATOM 1214 N N . ALA A 1 165 ? -12.264 4.024 15.902 1.00 90.56 165 ALA A N 1
ATOM 1215 C CA . ALA A 1 165 ? -13.707 4.204 15.722 1.00 90.56 165 ALA A CA 1
ATOM 1216 C C . ALA A 1 165 ? -14.549 3.141 16.458 1.00 90.56 165 ALA A C 1
ATOM 1218 O O . ALA A 1 165 ? -15.749 3.341 16.660 1.00 90.56 165 ALA A O 1
ATOM 1219 N N . ARG A 1 166 ? -13.925 2.022 16.857 1.00 84.88 166 ARG A N 1
ATOM 1220 C CA . ARG A 1 166 ? -14.516 0.905 17.612 1.00 84.88 166 ARG A CA 1
ATOM 1221 C C . ARG A 1 166 ? -13.542 0.393 18.681 1.00 84.88 166 ARG A C 1
ATOM 1223 O O . ARG A 1 166 ? -12.350 0.668 18.597 1.00 84.88 166 ARG A O 1
ATOM 1230 N N . GLN A 1 167 ? -14.054 -0.331 19.679 1.00 80.69 167 GLN A N 1
ATOM 1231 C CA . GLN A 1 167 ? -13.258 -0.828 20.816 1.00 80.69 167 GLN A CA 1
ATOM 1232 C C . GLN A 1 167 ? -12.590 -2.196 20.570 1.00 80.69 167 GLN A C 1
ATOM 1234 O O . GLN A 1 167 ? -11.863 -2.683 21.427 1.00 80.69 167 GLN A O 1
ATOM 1239 N N . ASP A 1 168 ? -12.823 -2.817 19.415 1.00 77.25 168 ASP A N 1
ATOM 1240 C CA . ASP A 1 168 ? -12.403 -4.176 19.066 1.00 77.25 168 ASP A CA 1
ATOM 1241 C C . ASP A 1 168 ? -11.809 -4.282 17.642 1.00 77.25 168 ASP A C 1
ATOM 1243 O O . ASP A 1 168 ? -11.957 -3.409 16.780 1.00 77.25 168 ASP A O 1
ATOM 1247 N N . GLY A 1 169 ? -11.126 -5.398 17.381 1.00 76.38 169 GLY A N 1
ATOM 1248 C CA . GLY A 1 169 ? -10.454 -5.680 16.111 1.00 76.38 169 GLY A CA 1
ATOM 1249 C C . GLY A 1 169 ? -9.111 -4.958 15.934 1.00 76.38 169 GLY A C 1
ATOM 1250 O O . GLY A 1 169 ? -8.693 -4.160 16.771 1.00 76.38 169 GLY A O 1
ATOM 1251 N N . LEU A 1 170 ? -8.444 -5.231 14.806 1.00 71.38 170 LEU A N 1
ATOM 1252 C CA . LEU A 1 170 ? -7.052 -4.821 14.555 1.00 71.38 170 LEU A CA 1
ATOM 1253 C C . LEU A 1 170 ? -6.800 -3.315 14.725 1.00 71.38 170 LEU A C 1
ATOM 1255 O O . LEU A 1 170 ? -5.781 -2.924 15.286 1.00 71.38 170 LEU A O 1
ATOM 1259 N N . GLY A 1 171 ? -7.735 -2.466 14.287 1.00 68.69 171 GLY A N 1
ATOM 1260 C CA . GLY A 1 171 ? -7.613 -1.009 14.423 1.00 68.69 171 GLY A CA 1
ATOM 1261 C C . GLY A 1 171 ? -7.642 -0.510 15.873 1.00 68.69 171 GLY A C 1
ATOM 1262 O O . GLY A 1 171 ? -7.033 0.513 16.169 1.00 68.69 171 GLY A O 1
ATOM 1263 N N . ALA A 1 172 ? -8.305 -1.232 16.784 1.00 75.31 172 ALA A N 1
ATOM 1264 C CA . ALA A 1 172 ? -8.323 -0.903 18.210 1.00 75.31 172 ALA A CA 1
ATOM 1265 C C . ALA A 1 172 ? -7.026 -1.341 18.913 1.00 75.31 172 ALA A C 1
ATOM 1267 O O . ALA A 1 172 ? -6.546 -0.654 19.811 1.00 75.31 172 ALA A O 1
ATOM 1268 N N . SER A 1 173 ? -6.427 -2.451 18.468 1.00 75.69 173 SER A N 1
ATOM 1269 C CA . SER A 1 173 ? -5.150 -2.970 18.980 1.00 75.69 173 SER A CA 1
ATOM 1270 C C . SER A 1 173 ? -3.910 -2.369 18.307 1.00 75.69 173 SER A C 1
ATOM 1272 O O . SER A 1 173 ? -2.793 -2.685 18.703 1.00 75.69 173 SER A O 1
ATOM 1274 N N . ALA A 1 174 ? -4.083 -1.526 17.284 1.00 77.31 174 ALA A N 1
ATOM 1275 C CA . ALA A 1 174 ? -2.984 -0.936 16.518 1.00 77.31 174 ALA A CA 1
ATOM 1276 C C . ALA A 1 174 ? -2.110 0.023 17.351 1.00 77.31 174 ALA A C 1
ATOM 1278 O O . ALA A 1 174 ? -0.935 0.204 17.037 1.00 77.31 174 ALA A O 1
ATOM 1279 N N . GLY A 1 175 ? -2.676 0.613 18.412 1.00 85.19 175 GLY A N 1
ATOM 1280 C CA . GLY A 1 175 ? -2.012 1.603 19.262 1.00 85.19 175 GLY A CA 1
ATOM 1281 C C . GLY A 1 175 ? -1.689 2.915 18.533 1.00 85.19 175 GLY A C 1
ATOM 1282 O O . GLY A 1 175 ? -2.090 3.128 17.388 1.00 85.19 175 GLY A O 1
ATOM 1283 N N . ILE A 1 176 ? -0.975 3.816 19.215 1.00 90.81 176 ILE A N 1
ATOM 1284 C CA . ILE A 1 176 ? -0.570 5.123 18.672 1.00 90.81 176 ILE A CA 1
ATOM 1285 C C . ILE A 1 176 ? 0.956 5.145 18.551 1.00 90.81 176 ILE A C 1
ATOM 1287 O O . ILE A 1 176 ? 1.627 5.160 19.583 1.00 90.81 176 ILE A O 1
ATOM 1291 N N . PRO A 1 177 ? 1.518 5.200 17.328 1.00 92.88 177 PRO A N 1
ATOM 1292 C CA . PRO A 1 177 ? 2.961 5.220 17.135 1.00 92.88 177 PRO A CA 1
ATOM 1293 C C . PRO A 1 177 ? 3.639 6.399 17.839 1.00 92.88 177 PRO A C 1
ATOM 1295 O O . PRO A 1 177 ? 3.197 7.558 17.756 1.00 92.88 177 PRO A O 1
ATOM 1298 N N . ASP A 1 178 ? 4.751 6.116 18.511 1.00 93.62 178 ASP A N 1
ATOM 1299 C CA . ASP A 1 178 ? 5.612 7.142 19.082 1.00 93.62 178 ASP A CA 1
ATOM 1300 C C . ASP A 1 178 ? 6.419 7.867 17.986 1.00 93.62 178 ASP A C 1
ATOM 1302 O O . ASP A 1 178 ? 6.565 7.399 16.853 1.00 93.62 178 ASP A O 1
ATOM 1306 N N . ASN A 1 179 ? 6.949 9.046 18.315 1.00 95.44 179 ASN A N 1
ATOM 1307 C CA . ASN A 1 179 ? 7.631 9.883 17.328 1.00 95.44 179 ASN A CA 1
ATOM 1308 C C . ASN A 1 179 ? 8.929 9.244 16.804 1.00 95.44 179 ASN A C 1
ATOM 1310 O O . ASN A 1 179 ? 9.272 9.467 15.645 1.00 95.44 179 ASN A O 1
ATOM 1314 N N . ASN A 1 180 ? 9.632 8.431 17.601 1.00 95.44 180 ASN A N 1
ATOM 1315 C CA . ASN A 1 180 ? 10.842 7.751 17.136 1.00 95.44 180 ASN A CA 1
ATOM 1316 C C . ASN A 1 180 ? 10.488 6.659 16.123 1.00 95.44 180 ASN A C 1
ATOM 1318 O O . ASN A 1 180 ? 11.151 6.556 15.092 1.00 95.44 180 ASN A O 1
ATOM 1322 N N . SER A 1 181 ? 9.421 5.893 16.365 1.00 94.75 181 SER A N 1
ATOM 1323 C CA . SER A 1 181 ? 8.932 4.891 15.408 1.00 94.75 181 SER A CA 1
ATOM 1324 C C . SER A 1 181 ? 8.544 5.521 14.066 1.00 94.75 181 SER A C 1
ATOM 1326 O O . SER A 1 181 ? 8.902 4.995 13.010 1.00 94.75 181 SER A O 1
ATOM 1328 N N . ILE A 1 182 ? 7.903 6.695 14.090 1.00 96.88 182 ILE A N 1
ATOM 1329 C CA . ILE A 1 182 ? 7.578 7.462 12.877 1.00 96.88 182 ILE A CA 1
ATOM 1330 C C . ILE A 1 182 ? 8.851 7.941 12.165 1.00 96.88 182 ILE A C 1
ATOM 1332 O O . ILE A 1 182 ? 8.966 7.773 10.953 1.00 96.88 182 ILE A O 1
ATOM 1336 N N . LEU A 1 183 ? 9.829 8.498 12.887 1.00 97.94 183 LEU A N 1
ATOM 1337 C CA . LEU A 1 183 ? 11.089 8.962 12.290 1.00 97.94 183 LEU A CA 1
ATOM 1338 C C . LEU A 1 183 ? 11.871 7.820 11.624 1.00 97.94 183 LEU A C 1
ATOM 1340 O O . LEU A 1 183 ? 12.394 7.995 10.525 1.00 97.94 183 LEU A O 1
ATOM 1344 N N . ILE A 1 184 ? 11.908 6.638 12.247 1.00 97.62 184 ILE A N 1
ATOM 1345 C CA . ILE A 1 184 ? 12.535 5.439 11.671 1.00 97.62 184 ILE A CA 1
ATOM 1346 C C . ILE A 1 184 ? 11.777 4.980 10.415 1.00 97.62 184 ILE A C 1
ATOM 1348 O O . ILE A 1 184 ? 12.403 4.657 9.404 1.00 97.62 184 ILE A O 1
ATOM 1352 N N . ALA A 1 185 ? 10.441 5.004 10.433 1.00 97.75 185 ALA A N 1
ATOM 1353 C CA . ALA A 1 185 ? 9.634 4.684 9.257 1.00 97.75 185 ALA A CA 1
ATOM 1354 C C . ALA A 1 185 ? 9.881 5.661 8.094 1.00 97.75 185 ALA A C 1
ATOM 1356 O O . ALA A 1 185 ? 10.022 5.236 6.943 1.00 97.75 185 ALA A O 1
ATOM 1357 N N . ILE A 1 186 ? 9.972 6.964 8.384 1.00 98.38 186 ILE A N 1
ATOM 1358 C CA . ILE A 1 186 ? 10.324 7.992 7.397 1.00 98.38 186 ILE A CA 1
ATOM 1359 C C . ILE A 1 186 ? 11.712 7.704 6.825 1.00 98.38 186 ILE A C 1
ATOM 1361 O O . ILE A 1 186 ? 11.863 7.701 5.608 1.00 98.38 186 ILE A O 1
ATOM 1365 N N . LEU A 1 187 ? 12.703 7.398 7.668 1.00 98.31 187 LEU A N 1
ATOM 1366 C CA . LEU A 1 187 ? 14.058 7.073 7.222 1.00 98.31 187 LEU A CA 1
ATOM 1367 C C . LEU A 1 187 ? 14.069 5.888 6.244 1.00 98.31 187 LEU A C 1
ATOM 1369 O O . LEU A 1 187 ? 14.639 6.001 5.160 1.00 98.31 187 LEU A O 1
ATOM 1373 N N . PHE A 1 188 ? 13.406 4.778 6.578 1.00 98.12 188 PHE A N 1
ATOM 1374 C CA . PHE A 1 188 ? 13.319 3.628 5.671 1.00 98.12 188 PHE A CA 1
ATOM 1375 C C . PHE A 1 188 ? 12.568 3.948 4.377 1.00 98.12 188 PHE A C 1
ATOM 1377 O O . PHE A 1 188 ? 12.965 3.486 3.308 1.00 98.12 188 PHE A O 1
ATOM 1384 N N . THR A 1 189 ? 11.525 4.774 4.456 1.00 98.25 189 THR A N 1
ATOM 1385 C CA . THR A 1 189 ? 10.791 5.240 3.274 1.00 98.25 189 THR A CA 1
ATOM 1386 C C . THR A 1 189 ? 11.691 6.083 2.373 1.00 98.25 189 THR A C 1
ATOM 1388 O O . THR A 1 189 ? 11.772 5.819 1.179 1.00 98.25 189 THR A O 1
ATOM 1391 N N . VAL A 1 190 ? 12.438 7.039 2.932 1.00 98.00 190 VAL A N 1
ATOM 1392 C CA . VAL A 1 190 ? 13.392 7.872 2.183 1.00 98.00 190 VAL A CA 1
ATOM 1393 C C . VAL A 1 190 ? 14.446 7.006 1.497 1.00 98.00 190 VAL A C 1
ATOM 1395 O O . VAL A 1 190 ? 14.692 7.192 0.310 1.00 98.00 190 VAL A O 1
ATOM 1398 N N . ILE A 1 191 ? 15.017 6.020 2.197 1.00 97.62 191 ILE A N 1
ATOM 1399 C CA . ILE A 1 191 ? 15.992 5.085 1.612 1.00 97.62 191 ILE A CA 1
ATOM 1400 C C . ILE A 1 191 ? 15.390 4.331 0.417 1.00 97.62 191 ILE A C 1
ATOM 1402 O O . ILE A 1 191 ? 16.046 4.212 -0.616 1.00 97.62 191 ILE A O 1
ATOM 1406 N N . ALA A 1 192 ? 14.147 3.856 0.529 1.00 96.31 192 ALA A N 1
ATOM 1407 C CA . ALA A 1 192 ? 13.459 3.180 -0.569 1.00 96.31 192 ALA A CA 1
ATOM 1408 C C . ALA A 1 192 ? 13.211 4.113 -1.764 1.00 96.31 192 ALA A C 1
ATOM 1410 O O . ALA A 1 192 ? 13.415 3.715 -2.908 1.00 96.31 192 ALA A O 1
ATOM 1411 N N . LEU A 1 193 ? 12.817 5.363 -1.508 1.00 95.00 193 LEU A N 1
ATOM 1412 C CA . LEU A 1 193 ? 12.584 6.362 -2.552 1.00 95.00 193 LEU A CA 1
ATOM 1413 C C . LEU A 1 193 ? 13.872 6.732 -3.300 1.00 95.00 193 LEU A C 1
ATOM 1415 O O . LEU A 1 193 ? 13.813 6.982 -4.496 1.00 95.00 193 LEU A O 1
ATOM 1419 N N . LEU A 1 194 ? 15.042 6.718 -2.652 1.00 94.75 194 LEU A N 1
ATOM 1420 C CA . LEU A 1 194 ? 16.323 6.986 -3.326 1.00 94.75 194 LEU A CA 1
ATOM 1421 C C . LEU A 1 194 ? 16.662 5.959 -4.424 1.00 94.75 194 LEU A C 1
ATOM 1423 O O . LEU A 1 194 ? 17.491 6.244 -5.289 1.00 94.75 194 LEU A O 1
ATOM 1427 N N . LEU A 1 195 ? 16.011 4.789 -4.434 1.00 90.81 195 LEU A N 1
ATOM 1428 C CA . LEU A 1 195 ? 16.187 3.782 -5.483 1.00 90.81 195 LEU A CA 1
ATOM 1429 C C . LEU A 1 195 ? 15.646 4.231 -6.845 1.00 90.81 195 LEU A C 1
ATOM 1431 O O . LEU A 1 195 ? 16.088 3.688 -7.857 1.00 90.81 195 LEU A O 1
ATOM 1435 N N . THR A 1 196 ? 14.751 5.226 -6.895 1.00 88.62 196 THR A N 1
ATOM 1436 C CA . THR A 1 196 ? 14.269 5.796 -8.165 1.00 88.62 196 THR A CA 1
ATOM 1437 C C . THR A 1 196 ? 15.364 6.563 -8.905 1.00 88.62 196 THR A C 1
ATOM 1439 O O . THR A 1 196 ? 15.287 6.700 -10.120 1.00 88.62 196 THR A O 1
ATOM 1442 N N . LYS A 1 197 ? 16.395 7.044 -8.186 1.00 91.06 197 LYS A N 1
ATOM 1443 C CA . LYS A 1 197 ? 17.517 7.848 -8.709 1.00 91.06 197 LYS A CA 1
ATOM 1444 C C . LYS A 1 197 ? 17.095 9.120 -9.458 1.00 91.06 197 LYS A C 1
ATOM 1446 O O . LYS A 1 197 ? 17.900 9.683 -10.195 1.00 91.06 197 LYS A O 1
ATOM 1451 N N . ASP A 1 198 ? 15.874 9.592 -9.226 1.00 93.38 198 ASP A N 1
ATOM 1452 C CA . ASP A 1 198 ? 15.317 10.788 -9.847 1.00 93.38 198 ASP A CA 1
ATOM 1453 C C . ASP A 1 198 ? 14.664 11.684 -8.786 1.00 93.38 198 ASP A C 1
ATOM 1455 O O . ASP A 1 198 ? 13.809 11.252 -8.004 1.00 93.38 198 ASP A O 1
ATOM 1459 N N . THR A 1 199 ? 15.093 12.947 -8.750 1.00 94.31 199 THR A N 1
ATOM 1460 C CA . THR A 1 199 ? 14.644 13.930 -7.757 1.00 94.31 199 THR A CA 1
ATOM 1461 C C . THR A 1 199 ? 13.171 14.298 -7.925 1.00 94.31 199 THR A C 1
ATOM 1463 O O . THR A 1 199 ? 12.482 14.502 -6.926 1.00 94.31 199 THR A O 1
ATOM 1466 N N . LEU A 1 200 ? 12.662 14.391 -9.157 1.00 95.00 200 LEU A N 1
ATOM 1467 C CA . LEU A 1 200 ? 11.258 14.722 -9.398 1.00 95.00 200 LEU A CA 1
ATOM 1468 C C . LEU A 1 200 ? 10.356 13.558 -8.992 1.00 95.00 200 LEU A C 1
ATOM 1470 O O . LEU A 1 200 ? 9.356 13.785 -8.309 1.00 95.00 200 LEU A O 1
ATOM 1474 N N . LEU A 1 201 ? 10.744 12.317 -9.307 1.00 94.19 201 LEU A N 1
ATOM 1475 C CA . LEU A 1 201 ? 10.034 11.131 -8.823 1.00 94.19 201 LEU A CA 1
ATOM 1476 C C . LEU A 1 201 ? 10.017 11.098 -7.296 1.00 94.19 201 LEU A C 1
ATOM 1478 O O . LEU A 1 201 ? 8.939 10.975 -6.714 1.00 94.19 201 LEU A O 1
ATOM 1482 N N . PHE A 1 202 ? 11.172 11.292 -6.648 1.00 95.88 202 PHE A N 1
ATOM 1483 C CA . PHE A 1 202 ? 11.274 11.365 -5.188 1.00 95.88 202 PHE A CA 1
ATOM 1484 C C . PHE A 1 202 ? 10.280 12.375 -4.598 1.00 95.88 202 PHE A C 1
ATOM 1486 O O . PHE A 1 202 ? 9.503 12.033 -3.704 1.00 95.88 202 PHE A O 1
ATOM 1493 N N . LEU A 1 203 ? 10.277 13.611 -5.111 1.00 97.00 203 LEU A N 1
ATOM 1494 C CA . LEU A 1 203 ? 9.406 14.678 -4.615 1.00 97.00 203 LEU A CA 1
ATOM 1495 C C . LEU A 1 203 ? 7.926 14.371 -4.871 1.00 97.00 203 LEU A C 1
ATOM 1497 O O . LEU A 1 203 ? 7.102 14.599 -3.986 1.00 97.00 203 LEU A O 1
ATOM 1501 N N . SER A 1 204 ? 7.589 13.811 -6.036 1.00 96.50 204 SER A N 1
ATOM 1502 C CA . SER A 1 204 ? 6.211 13.443 -6.379 1.00 96.50 204 SER A CA 1
ATOM 1503 C C . SER A 1 204 ? 5.628 12.423 -5.388 1.00 96.50 204 SER A C 1
ATOM 1505 O O . SER A 1 204 ? 4.508 12.595 -4.904 1.00 96.50 204 SER A O 1
ATOM 1507 N N . ILE A 1 205 ? 6.424 11.418 -5.004 1.00 95.88 205 ILE A N 1
ATOM 1508 C CA . ILE A 1 205 ? 6.032 10.368 -4.055 1.00 95.88 205 ILE A CA 1
ATOM 1509 C C . ILE A 1 205 ? 5.975 10.931 -2.634 1.00 95.88 205 ILE A C 1
ATOM 1511 O O . ILE A 1 205 ? 5.049 10.642 -1.881 1.00 95.88 205 ILE A O 1
ATOM 1515 N N . ALA A 1 206 ? 6.943 11.768 -2.252 1.00 96.00 206 ALA A N 1
ATOM 1516 C CA . ALA A 1 206 ? 6.947 12.401 -0.937 1.00 96.00 206 ALA A CA 1
ATOM 1517 C C . ALA A 1 206 ? 5.697 13.273 -0.712 1.00 96.00 206 ALA A C 1
ATOM 1519 O O . ALA A 1 206 ? 5.172 13.311 0.400 1.00 96.00 206 ALA A O 1
ATOM 1520 N N . ILE A 1 207 ? 5.195 13.932 -1.763 1.00 97.88 207 ILE A N 1
ATOM 1521 C CA . ILE A 1 207 ? 3.967 14.740 -1.731 1.00 97.88 207 ILE A CA 1
ATOM 1522 C C . ILE A 1 207 ? 2.702 13.865 -1.727 1.00 97.88 207 ILE A C 1
ATOM 1524 O O . ILE A 1 207 ? 1.708 14.238 -1.101 1.00 97.88 207 ILE A O 1
ATOM 1528 N N . SER A 1 208 ? 2.710 12.695 -2.374 1.00 98.00 208 SER A N 1
ATOM 1529 C CA . SER A 1 208 ? 1.524 11.828 -2.436 1.00 98.00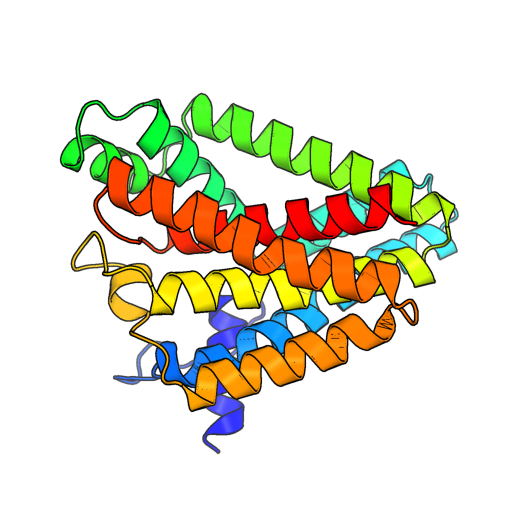 208 SER A CA 1
ATOM 1530 C C . SER A 1 208 ? 1.139 11.236 -1.072 1.00 98.00 208 SER A C 1
ATOM 1532 O O . SER A 1 208 ? -0.050 11.086 -0.786 1.00 98.00 208 SER A O 1
ATOM 1534 N N . VAL A 1 209 ? 2.115 10.981 -0.189 1.00 98.25 209 VAL A N 1
ATOM 1535 C CA . VAL A 1 209 ? 1.895 10.445 1.170 1.00 98.25 209 VAL A CA 1
ATOM 1536 C C . VAL A 1 209 ? 0.966 11.327 2.024 1.00 98.25 209 VAL A C 1
ATOM 1538 O O . VAL A 1 209 ? -0.066 10.821 2.477 1.00 98.25 209 VAL A O 1
ATOM 1541 N N . PRO A 1 210 ? 1.258 12.623 2.271 1.00 98.38 210 PRO A N 1
ATOM 1542 C CA . PRO A 1 210 ? 0.372 13.478 3.060 1.00 98.38 210 PRO A CA 1
ATOM 1543 C C . PRO A 1 210 ? -0.980 13.720 2.381 1.00 98.38 210 PRO A C 1
ATOM 1545 O O . PRO A 1 210 ? -1.974 13.878 3.086 1.00 98.38 210 PRO A O 1
ATOM 1548 N N . ILE A 1 211 ? -1.055 13.703 1.044 1.00 98.62 211 ILE A N 1
ATOM 1549 C CA . ILE A 1 211 ? -2.332 13.806 0.319 1.00 98.62 211 ILE A CA 1
ATOM 1550 C C . ILE A 1 211 ? -3.205 12.579 0.607 1.00 98.62 211 ILE A C 1
ATOM 1552 O O . ILE A 1 211 ? -4.360 12.733 1.006 1.00 98.62 211 ILE A O 1
ATOM 1556 N N . ALA A 1 212 ? -2.651 11.371 0.462 1.00 98.50 212 ALA A N 1
ATOM 1557 C CA . ALA A 1 212 ? -3.355 10.121 0.738 1.00 98.50 212 ALA A CA 1
ATOM 1558 C C . ALA A 1 212 ? -3.829 10.052 2.198 1.00 98.50 212 ALA A C 1
ATOM 1560 O O . ALA A 1 212 ? -5.005 9.795 2.468 1.00 98.50 212 ALA A O 1
ATOM 1561 N N . ALA A 1 213 ? -2.922 10.335 3.140 1.00 98.44 213 ALA A N 1
ATOM 1562 C CA . ALA A 1 213 ? -3.224 10.321 4.567 1.00 98.44 213 ALA A CA 1
ATOM 1563 C C . ALA A 1 213 ? -4.271 11.381 4.935 1.00 98.44 213 ALA A C 1
ATOM 1565 O O . ALA A 1 213 ? -5.218 11.076 5.652 1.00 98.44 213 ALA A O 1
ATOM 1566 N N . GLY A 1 214 ? -4.141 12.607 4.422 1.00 98.56 214 GLY A N 1
ATOM 1567 C CA . GLY A 1 214 ? -5.065 13.705 4.699 1.00 98.56 214 GLY A CA 1
ATOM 1568 C C . GLY A 1 214 ? -6.471 13.454 4.153 1.00 98.56 214 GLY A C 1
ATOM 1569 O O . GLY A 1 214 ? -7.450 13.663 4.872 1.00 98.56 214 GLY A O 1
ATOM 1570 N N . LEU A 1 215 ? -6.579 12.951 2.918 1.00 98.44 215 LEU A N 1
ATOM 1571 C CA . LEU A 1 215 ? -7.866 12.608 2.311 1.00 98.44 215 LEU A CA 1
ATOM 1572 C C . LEU A 1 215 ? -8.587 11.544 3.137 1.00 98.44 215 LEU A C 1
ATOM 1574 O O . LEU A 1 215 ? -9.751 11.723 3.504 1.00 98.44 215 LEU A O 1
ATOM 1578 N N . LEU A 1 216 ? -7.896 10.451 3.466 1.00 98.12 216 LEU A N 1
ATOM 1579 C CA . LEU A 1 216 ? -8.546 9.354 4.167 1.00 98.12 216 LEU A CA 1
ATOM 1580 C C . LEU A 1 216 ? -8.783 9.656 5.648 1.00 98.12 216 LEU A C 1
ATOM 1582 O O . LEU A 1 216 ? -9.804 9.236 6.185 1.00 98.12 216 LEU A O 1
ATOM 1586 N N . HIS A 1 217 ? -7.924 10.461 6.279 1.00 98.31 217 HIS A N 1
ATOM 1587 C CA . HIS A 1 217 ? -8.181 11.031 7.601 1.00 98.31 217 HIS A CA 1
ATOM 1588 C C . HIS A 1 217 ? -9.493 11.819 7.613 1.00 98.31 217 HIS A C 1
ATOM 1590 O O . HIS A 1 217 ? -10.366 11.558 8.442 1.00 98.31 217 HIS A O 1
ATOM 1596 N N . TYR A 1 218 ? -9.653 12.760 6.676 1.00 98.38 218 TYR A N 1
ATOM 1597 C CA . TYR A 1 218 ? -10.858 13.579 6.574 1.00 98.38 218 TYR A CA 1
ATOM 1598 C C . TYR A 1 218 ? -12.107 12.716 6.368 1.00 98.38 218 TYR A C 1
ATOM 1600 O O . TYR A 1 218 ? -13.102 12.881 7.077 1.00 98.38 218 TYR A O 1
ATOM 1608 N N . LEU A 1 219 ? -12.050 11.761 5.434 1.00 97.94 219 LEU A N 1
ATOM 1609 C CA . LEU A 1 219 ? -13.167 10.860 5.161 1.00 97.94 219 LEU A CA 1
ATOM 1610 C C . LEU A 1 219 ? -13.507 10.007 6.384 1.00 97.94 219 LEU A C 1
ATOM 1612 O O . LEU A 1 219 ? -14.646 10.028 6.837 1.00 97.94 219 LEU A O 1
ATOM 1616 N N . ALA A 1 220 ? -12.539 9.302 6.963 1.00 97.88 220 ALA A N 1
ATOM 1617 C CA . ALA A 1 220 ? -12.787 8.395 8.077 1.00 97.88 220 ALA A CA 1
ATOM 1618 C C . ALA A 1 220 ? -13.310 9.132 9.323 1.00 97.88 220 ALA A C 1
ATOM 1620 O O . ALA A 1 220 ? -14.269 8.682 9.958 1.00 97.88 220 ALA A O 1
ATOM 1621 N N . ASN A 1 221 ? -12.765 10.315 9.628 1.00 97.44 221 ASN A N 1
ATOM 1622 C CA . ASN A 1 221 ? -13.246 11.134 10.737 1.00 97.44 221 ASN A CA 1
ATOM 1623 C C . ASN A 1 221 ? -14.692 11.617 10.520 1.00 97.44 221 ASN A C 1
ATOM 1625 O O . ASN A 1 221 ? -15.507 11.561 11.436 1.00 97.44 221 ASN A O 1
ATOM 1629 N N . ASN A 1 222 ? -15.058 12.014 9.302 1.00 97.12 222 ASN A N 1
ATOM 1630 C CA . ASN A 1 222 ? -16.420 12.482 9.026 1.00 97.12 222 ASN A CA 1
ATOM 1631 C C . ASN A 1 222 ? -17.439 11.343 8.894 1.00 97.12 222 ASN A C 1
ATOM 1633 O O . ASN A 1 222 ? -18.611 11.516 9.224 1.00 97.12 222 ASN A O 1
ATOM 1637 N N . GLN A 1 223 ? -17.014 10.181 8.400 1.00 97.69 223 GLN A N 1
ATOM 1638 C CA . GLN A 1 223 ? -17.905 9.057 8.116 1.00 97.69 223 GLN A CA 1
ATOM 1639 C C . GLN A 1 223 ? -18.166 8.212 9.365 1.00 97.69 223 GLN A C 1
ATOM 1641 O O . GLN A 1 223 ? -19.315 7.853 9.635 1.00 97.69 223 GLN A O 1
ATOM 1646 N N . ILE A 1 224 ? -17.111 7.916 10.132 1.00 97.19 224 ILE A N 1
ATOM 1647 C CA . ILE A 1 224 ? -17.166 7.023 11.294 1.00 97.19 224 ILE A CA 1
ATOM 1648 C C . ILE A 1 224 ? -16.437 7.573 12.529 1.00 97.19 224 ILE A C 1
ATOM 1650 O O . ILE A 1 224 ? -16.405 6.903 13.560 1.00 97.19 224 ILE A O 1
ATOM 1654 N N . GLY A 1 225 ? -15.900 8.795 12.497 1.00 95.88 225 GLY A N 1
ATOM 1655 C CA . GLY A 1 225 ? -15.279 9.438 13.663 1.00 95.88 225 GLY A CA 1
ATOM 1656 C C . GLY A 1 225 ? -13.994 8.774 14.148 1.00 95.88 225 GLY A C 1
ATOM 1657 O O . GLY A 1 225 ? -13.789 8.732 15.358 1.00 95.88 225 GLY A O 1
ATOM 1658 N N . GLY A 1 226 ? -13.197 8.188 13.250 1.00 95.00 226 GLY A N 1
ATOM 1659 C CA . GLY A 1 226 ? -11.936 7.533 13.603 1.00 95.00 226 GLY A CA 1
ATOM 1660 C C . GLY A 1 226 ? -11.482 6.495 12.577 1.00 95.00 226 GLY A C 1
ATOM 1661 O O . GLY A 1 226 ? -11.981 6.468 11.457 1.00 95.00 226 GLY A O 1
ATOM 1662 N N . GLN A 1 227 ? -10.563 5.614 12.976 1.00 94.25 227 GLN A N 1
ATOM 1663 C CA . GLN A 1 227 ? -10.038 4.517 12.156 1.00 94.25 227 GLN A CA 1
ATOM 1664 C C . GLN A 1 227 ? -10.549 3.131 12.582 1.00 94.25 227 GLN A C 1
ATOM 1666 O O . GLN A 1 227 ? -10.799 2.868 13.761 1.00 94.25 227 GLN A O 1
ATOM 1671 N N . THR A 1 228 ? -10.624 2.217 11.615 1.00 95.12 228 THR A N 1
ATOM 1672 C CA . THR A 1 228 ? -10.662 0.756 11.805 1.00 95.12 228 THR A CA 1
ATOM 1673 C C . THR A 1 228 ? -9.436 0.130 11.125 1.00 95.12 228 THR A C 1
ATOM 1675 O O . THR A 1 228 ? -8.644 0.843 10.507 1.00 95.12 228 THR A O 1
ATOM 1678 N N . GLY A 1 229 ? -9.265 -1.195 11.223 1.00 93.44 229 GLY A N 1
ATOM 1679 C CA . GLY A 1 229 ? -8.249 -1.893 10.419 1.00 93.44 229 GLY A CA 1
ATOM 1680 C C . GLY A 1 229 ? -8.479 -1.696 8.914 1.00 93.44 229 GLY A C 1
ATOM 1681 O O . GLY A 1 229 ? -7.534 -1.490 8.163 1.00 93.44 229 GLY A O 1
ATOM 1682 N N . ASP A 1 230 ? -9.743 -1.634 8.514 1.00 96.62 230 ASP A N 1
ATOM 1683 C CA . ASP A 1 230 ? -10.198 -1.486 7.130 1.00 96.62 230 ASP A CA 1
ATOM 1684 C C . ASP A 1 230 ? -9.836 -0.096 6.584 1.00 96.62 230 ASP A C 1
ATOM 1686 O O . ASP A 1 230 ? -9.285 0.021 5.495 1.00 96.62 230 ASP A O 1
ATOM 1690 N N . VAL A 1 231 ? -10.002 0.962 7.394 1.00 97.75 231 VAL A N 1
ATOM 1691 C CA . VAL A 1 231 ? -9.524 2.322 7.062 1.00 97.75 231 VAL A CA 1
ATOM 1692 C C . VAL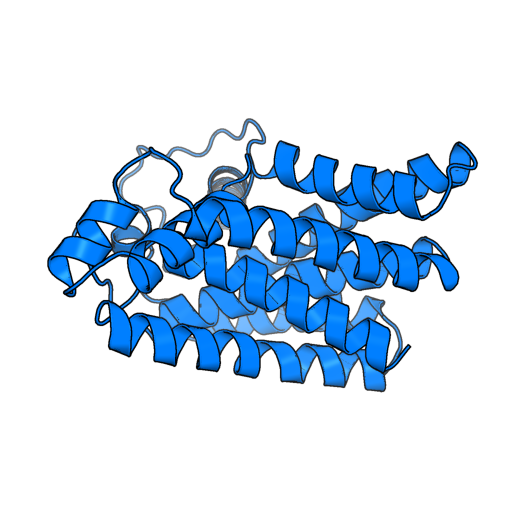 A 1 231 ? -8.010 2.354 6.856 1.00 97.75 231 VAL A C 1
ATOM 1694 O O . VAL A 1 231 ? -7.527 3.015 5.937 1.00 97.75 231 VAL A O 1
ATOM 1697 N N . LEU A 1 232 ? -7.249 1.638 7.687 1.00 96.94 232 LEU A N 1
ATOM 1698 C CA . LEU A 1 232 ? -5.800 1.526 7.516 1.00 96.94 232 LEU A CA 1
ATOM 1699 C C . LEU A 1 232 ? -5.446 0.765 6.228 1.00 96.94 232 LEU A C 1
ATOM 1701 O O . LEU A 1 232 ? -4.554 1.194 5.495 1.00 96.94 232 LEU A O 1
ATOM 1705 N N . GLY A 1 233 ? -6.167 -0.316 5.917 1.00 96.94 233 GLY A N 1
ATOM 1706 C CA . GLY A 1 233 ? -6.025 -1.074 4.671 1.00 96.94 233 GLY A CA 1
ATOM 1707 C C . GLY A 1 233 ? -6.325 -0.232 3.429 1.00 96.94 233 GLY A C 1
ATOM 1708 O O . GLY A 1 233 ? -5.494 -0.150 2.523 1.00 96.94 233 GLY A O 1
ATOM 1709 N N . ALA A 1 234 ? -7.446 0.489 3.434 1.00 98.38 234 ALA A N 1
ATOM 1710 C CA . ALA A 1 234 ? -7.809 1.438 2.388 1.00 98.38 234 ALA A CA 1
ATOM 1711 C C . ALA A 1 234 ? -6.770 2.566 2.249 1.00 98.38 234 ALA A C 1
ATOM 1713 O O . ALA A 1 234 ? -6.455 2.990 1.138 1.00 98.38 234 ALA A O 1
ATOM 1714 N N . GLY A 1 235 ? -6.183 3.020 3.363 1.00 98.38 235 GLY A N 1
ATOM 1715 C CA . GLY A 1 235 ? -5.114 4.023 3.376 1.00 98.38 235 GLY A CA 1
ATOM 1716 C C . GLY A 1 235 ? -3.844 3.542 2.701 1.00 98.38 235 GLY A C 1
ATOM 1717 O O . GLY A 1 235 ? -3.242 4.284 1.925 1.00 98.38 235 GLY A O 1
ATOM 1718 N N . GLN A 1 236 ? -3.475 2.283 2.932 1.00 98.44 236 GLN A N 1
ATOM 1719 C CA . GLN A 1 236 ? -2.377 1.654 2.211 1.00 98.44 236 GLN A CA 1
ATOM 1720 C C . GLN A 1 236 ? -2.655 1.643 0.700 1.00 98.44 236 GLN A C 1
ATOM 1722 O O . GLN A 1 236 ? -1.799 2.088 -0.066 1.00 98.44 236 GLN A O 1
ATOM 1727 N N . ARG A 1 237 ? -3.846 1.203 0.267 1.00 98.38 237 ARG A N 1
ATOM 1728 C CA . ARG A 1 237 ? -4.201 1.148 -1.164 1.00 98.38 237 ARG A CA 1
ATOM 1729 C C . ARG A 1 237 ? -4.186 2.519 -1.819 1.00 98.38 237 ARG A C 1
ATOM 1731 O O . ARG A 1 237 ? -3.521 2.696 -2.837 1.00 98.38 237 ARG A O 1
ATOM 1738 N N . LEU A 1 238 ? -4.832 3.502 -1.196 1.00 98.62 238 LEU A N 1
ATOM 1739 C CA . LEU A 1 238 ? -4.844 4.879 -1.683 1.00 98.62 238 LEU A CA 1
ATOM 1740 C C . LEU A 1 238 ? -3.424 5.454 -1.788 1.00 98.62 238 LEU A C 1
ATOM 1742 O O . LEU A 1 238 ? -3.090 6.086 -2.788 1.00 98.62 238 LEU A O 1
ATOM 1746 N N . GLY A 1 239 ? -2.578 5.210 -0.783 1.00 98.62 239 GLY A N 1
ATOM 1747 C CA . GLY A 1 239 ? -1.178 5.629 -0.797 1.00 98.62 239 GLY A CA 1
ATOM 1748 C C . GLY A 1 239 ? -0.380 5.008 -1.942 1.00 98.62 239 GLY A C 1
ATOM 1749 O O . GLY A 1 239 ? 0.374 5.705 -2.615 1.00 98.62 239 GLY A O 1
ATOM 1750 N N . GLU A 1 240 ? -0.565 3.711 -2.194 1.00 98.50 240 GLU A N 1
ATOM 1751 C CA . GLU A 1 240 ? 0.117 3.002 -3.280 1.00 98.50 240 GLU A CA 1
ATOM 1752 C C . GLU A 1 240 ? -0.323 3.525 -4.650 1.00 98.50 240 GLU A C 1
ATOM 1754 O O . GLU A 1 240 ? 0.522 3.857 -5.481 1.00 98.50 240 GLU A O 1
ATOM 1759 N N . VAL A 1 241 ? -1.633 3.670 -4.863 1.00 98.50 241 VAL A N 1
ATOM 1760 C CA . VAL A 1 241 ? -2.201 4.185 -6.114 1.00 98.50 241 VAL A CA 1
ATOM 1761 C C . VAL A 1 241 ? -1.742 5.616 -6.392 1.00 98.50 241 VAL A C 1
ATOM 1763 O O . VAL A 1 241 ? -1.323 5.911 -7.513 1.00 98.50 241 VAL A O 1
ATOM 1766 N N . LEU A 1 242 ? -1.774 6.508 -5.397 1.00 98.56 242 LEU A N 1
ATOM 1767 C CA . LEU A 1 242 ? -1.343 7.896 -5.585 1.00 98.56 242 LEU A CA 1
ATOM 1768 C C . LEU A 1 242 ? 0.166 8.008 -5.828 1.00 98.56 242 LEU A C 1
ATOM 1770 O O . LEU A 1 242 ? 0.576 8.825 -6.648 1.00 98.56 242 LEU A O 1
ATOM 1774 N N . ALA A 1 243 ? 0.985 7.175 -5.180 1.00 98.44 243 ALA A N 1
ATOM 1775 C CA . ALA A 1 243 ? 2.418 7.113 -5.458 1.00 98.44 243 ALA A CA 1
ATOM 1776 C C . ALA A 1 243 ? 2.705 6.615 -6.885 1.00 98.44 243 ALA A C 1
ATOM 1778 O O . ALA A 1 243 ? 3.485 7.233 -7.600 1.00 98.44 243 ALA A O 1
ATOM 1779 N N . LEU A 1 244 ? 2.056 5.537 -7.336 1.00 98.44 244 LEU A N 1
ATOM 1780 C CA . LEU A 1 244 ? 2.220 5.046 -8.710 1.00 98.44 244 LEU A CA 1
ATOM 1781 C C . LEU A 1 244 ? 1.736 6.075 -9.743 1.00 98.44 244 LEU A C 1
ATOM 1783 O O . LEU A 1 244 ? 2.404 6.301 -10.748 1.00 98.44 244 LEU A O 1
ATOM 1787 N N . THR A 1 245 ? 0.615 6.745 -9.466 1.00 98.62 245 THR A N 1
ATOM 1788 C CA . THR A 1 245 ? 0.083 7.815 -10.322 1.00 98.62 245 THR A CA 1
ATOM 1789 C C . THR A 1 245 ? 1.074 8.968 -10.437 1.00 98.62 245 THR A C 1
ATOM 1791 O O . THR A 1 245 ? 1.345 9.430 -11.542 1.00 98.62 245 THR A O 1
ATOM 1794 N N . SER A 1 246 ? 1.644 9.424 -9.315 1.00 97.69 246 SER A N 1
ATOM 1795 C CA . SER A 1 246 ? 2.596 10.538 -9.324 1.00 97.69 246 SER A CA 1
ATOM 1796 C C . SER A 1 246 ? 3.852 10.204 -10.128 1.00 97.69 246 SER A C 1
ATOM 1798 O O . SER A 1 246 ? 4.358 11.068 -10.836 1.00 97.69 246 SER A O 1
ATOM 1800 N N . MET A 1 247 ? 4.315 8.951 -10.065 1.00 96.12 247 MET A N 1
ATOM 1801 C CA . MET A 1 247 ? 5.450 8.486 -10.858 1.00 96.12 247 MET A CA 1
ATOM 1802 C C . MET A 1 247 ? 5.125 8.452 -12.351 1.00 96.12 247 MET A C 1
ATOM 1804 O O . MET A 1 247 ? 5.902 8.981 -13.129 1.00 96.12 247 MET A O 1
ATOM 1808 N N . VAL A 1 248 ? 3.971 7.910 -12.759 1.00 97.25 248 VAL A N 1
ATOM 1809 C CA . VAL A 1 248 ? 3.560 7.886 -14.179 1.00 97.25 248 VAL A CA 1
ATOM 1810 C C . VAL A 1 248 ? 3.418 9.292 -14.766 1.00 97.25 248 VAL A C 1
ATOM 1812 O O . VAL A 1 248 ? 3.742 9.502 -15.927 1.00 97.25 248 VAL A O 1
ATOM 1815 N N . VAL A 1 249 ? 2.939 10.260 -13.981 1.00 95.75 249 VAL A N 1
ATOM 1816 C CA . VAL A 1 249 ? 2.773 11.652 -14.437 1.00 95.75 249 VAL A CA 1
ATOM 1817 C C . VAL A 1 249 ? 4.114 12.363 -14.661 1.00 95.75 249 VAL A C 1
ATOM 1819 O O . VAL A 1 249 ? 4.174 13.307 -15.446 1.00 95.75 249 VAL A O 1
ATOM 1822 N N . VAL A 1 250 ? 5.163 11.954 -13.946 1.00 93.44 250 VAL A N 1
ATOM 1823 C CA . VAL A 1 250 ? 6.467 12.636 -13.922 1.00 93.44 250 VAL A CA 1
ATOM 1824 C C . VAL A 1 250 ? 7.544 11.898 -14.733 1.00 93.44 250 VAL A C 1
ATOM 1826 O O . VAL A 1 250 ? 8.528 12.534 -15.106 1.00 93.44 250 VAL A O 1
ATOM 1829 N N . ALA A 1 251 ? 7.370 10.593 -14.971 1.00 85.88 251 ALA A N 1
ATOM 1830 C CA . ALA A 1 251 ? 8.298 9.724 -15.704 1.00 85.88 251 ALA A CA 1
ATOM 1831 C C . ALA A 1 251 ? 8.396 10.037 -17.206 1.00 85.88 251 ALA A C 1
ATOM 1833 O O . ALA A 1 251 ? 7.407 10.528 -17.797 1.00 85.88 251 ALA A O 1
#